Protein AF-0000000080791669 (afdb_homodimer)

Secondary structure (DSSP, 8-state):
------------------TT--EEEGGGS-HHHHHHHHHHHHHTPPTT-EEEEEESS--HHHHHHHHHHSTTTEEEEEEE--SS-EEEEEEE---/------------------TT--EEEGGGS-HHHHHHHHHHHHHTPPTT-EEEEEESS--HHHHHHHHHHSTTTEEEEEEE--SS-EEEEEEE---

Nearest PDB structures (foldseek):
  2lxr-assembly1_A  TM=7.450E-01  e=7.727E-03  Helicobacter pylori 26695
  1jdq-assembly1_A  TM=5.519E-01  e=4.810E-02  Thermotoga maritima
  3evz-assembly1_A  TM=5.706E-01  e=6.246E-02  Pyrococcus furiosus
  4isc-assembly1_A  TM=6.053E-01  e=5.754E-01  Pseudomonas syringae pv. tomato str. DC3000
  3dul-assembly1_A  TM=5.707E-01  e=2.945E+00  Bacillus cereus ATCC 10987

Structure (mmCIF, N/CA/C/O backbone):
data_AF-0000000080791669-model_v1
#
loop_
_entity.id
_entity.type
_entity.pdbx_description
1 polymer 'Hemerythrin HHE cation binding region'
#
loop_
_atom_site.group_PDB
_atom_site.id
_atom_site.type_symbol
_atom_site.label_atom_id
_atom_site.label_alt_id
_atom_site.label_comp_id
_atom_site.label_asym_id
_atom_site.label_entity_id
_atom_site.label_seq_id
_atom_site.pdbx_PDB_ins_code
_atom_site.Cartn_x
_atom_site.Cartn_y
_atom_site.Cartn_z
_atom_site.occupancy
_atom_site.B_iso_or_equiv
_atom_site.auth_seq_id
_atom_site.auth_comp_id
_atom_site.auth_asym_id
_atom_site.auth_atom_id
_atom_site.pdbx_PDB_model_num
ATOM 1 N N . MET A 1 1 ? 7.875 -45.156 -47.844 1 35.34 1 MET A N 1
ATOM 2 C CA . MET A 1 1 ? 8.672 -44.562 -46.781 1 35.34 1 MET A CA 1
ATOM 3 C C . MET A 1 1 ? 7.945 -43.406 -46.156 1 35.34 1 MET A C 1
ATOM 5 O O . MET A 1 1 ? 7.527 -42.469 -46.844 1 35.34 1 MET A O 1
ATOM 9 N N . THR A 1 2 ? 7.293 -43.625 -44.906 1 36 2 THR A N 1
ATOM 10 C CA . THR A 1 2 ? 6.344 -43 -44 1 36 2 THR A CA 1
ATOM 11 C C . THR A 1 2 ? 6.898 -41.688 -43.469 1 36 2 THR A C 1
ATOM 13 O O . THR A 1 2 ? 7.918 -41.688 -42.75 1 36 2 THR A O 1
ATOM 16 N N . ASP A 1 3 ? 6.945 -40.594 -44.281 1 36.06 3 ASP A N 1
ATOM 17 C CA . ASP A 1 3 ? 7.375 -39.25 -43.969 1 36.06 3 ASP A CA 1
ATOM 18 C C . ASP A 1 3 ? 6.676 -38.719 -42.719 1 36.06 3 ASP A C 1
ATOM 20 O O . ASP A 1 3 ? 5.477 -38.438 -42.75 1 36.06 3 ASP A O 1
ATOM 24 N N . LEU A 1 4 ? 6.797 -39.469 -41.594 1 40.66 4 LEU A N 1
ATOM 25 C CA . LEU A 1 4 ? 6.234 -39.062 -40.312 1 40.66 4 LEU A CA 1
ATOM 26 C C . LEU A 1 4 ? 6.762 -37.688 -39.875 1 40.66 4 LEU A C 1
ATOM 28 O O . LEU A 1 4 ? 7.969 -37.531 -39.719 1 40.66 4 LEU A O 1
ATOM 32 N N . PRO A 1 5 ? 6.27 -36.625 -40.594 1 42.75 5 PRO A N 1
ATOM 33 C CA . PRO A 1 5 ? 6.816 -35.344 -40.188 1 42.75 5 PRO A CA 1
ATOM 34 C C . PRO A 1 5 ? 6.742 -35.125 -38.656 1 42.75 5 PRO A C 1
ATOM 36 O O . PRO A 1 5 ? 5.691 -35.344 -38.062 1 42.75 5 PRO A O 1
ATOM 39 N N . ILE A 1 6 ? 7.719 -35.562 -37.844 1 40.53 6 ILE A N 1
ATOM 40 C CA . ILE A 1 6 ? 7.934 -35.531 -36.406 1 40.53 6 ILE A CA 1
ATOM 41 C C . ILE A 1 6 ? 7.719 -34.094 -35.875 1 40.53 6 ILE A C 1
ATOM 43 O O . ILE A 1 6 ? 7.359 -33.906 -34.719 1 40.53 6 ILE A O 1
ATOM 47 N N . THR A 1 7 ? 8.305 -33 -36.438 1 38.06 7 THR A N 1
ATOM 48 C CA . THR A 1 7 ? 8.945 -32.125 -35.438 1 38.06 7 THR A CA 1
ATOM 49 C C . THR A 1 7 ? 7.902 -31.438 -34.594 1 38.06 7 THR A C 1
ATOM 51 O O . THR A 1 7 ? 7 -30.781 -35.094 1 38.06 7 THR A O 1
ATOM 54 N N . GLN A 1 8 ? 7.695 -31.797 -33.25 1 36.09 8 GLN A N 1
ATOM 55 C CA . GLN A 1 8 ? 6.938 -31.469 -32.062 1 36.09 8 GLN A CA 1
ATOM 56 C C . GLN A 1 8 ? 7.137 -30.016 -31.656 1 36.09 8 GLN A C 1
ATOM 58 O O . GLN A 1 8 ? 6.594 -29.562 -30.641 1 36.09 8 GLN A O 1
ATOM 63 N N . THR A 1 9 ? 8.156 -29.281 -32.125 1 38.22 9 THR A N 1
ATOM 64 C CA . THR A 1 9 ? 8.68 -28.281 -31.188 1 38.22 9 THR A CA 1
ATO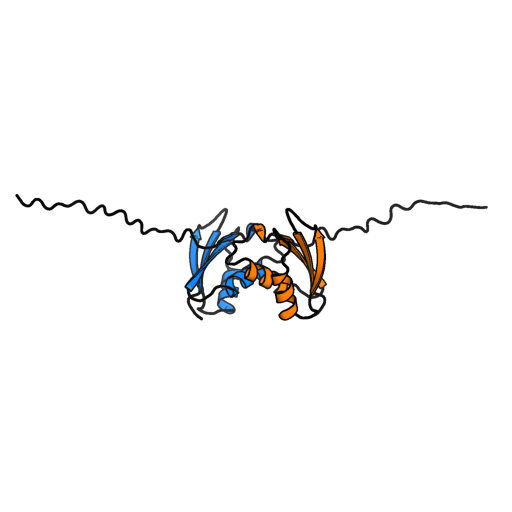M 65 C C . THR A 1 9 ? 7.645 -27.188 -30.922 1 38.22 9 THR A C 1
ATOM 67 O O . THR A 1 9 ? 7.496 -26.266 -31.719 1 38.22 9 THR A O 1
ATOM 70 N N . HIS A 1 10 ? 6.383 -27.297 -31.031 1 39.59 10 HIS A N 1
ATOM 71 C CA . HIS A 1 10 ? 5.609 -26.078 -30.828 1 39.59 10 HIS A CA 1
ATOM 72 C C . HIS A 1 10 ? 5.938 -25.422 -29.5 1 39.59 10 HIS A C 1
ATOM 74 O O . HIS A 1 10 ? 5.914 -26.094 -28.453 1 39.59 10 HIS A O 1
ATOM 80 N N . HIS A 1 11 ? 6.805 -24.312 -29.438 1 38.53 11 HIS A N 1
ATOM 81 C CA . HIS A 1 11 ? 7.168 -23.344 -28.406 1 38.53 11 HIS A CA 1
ATOM 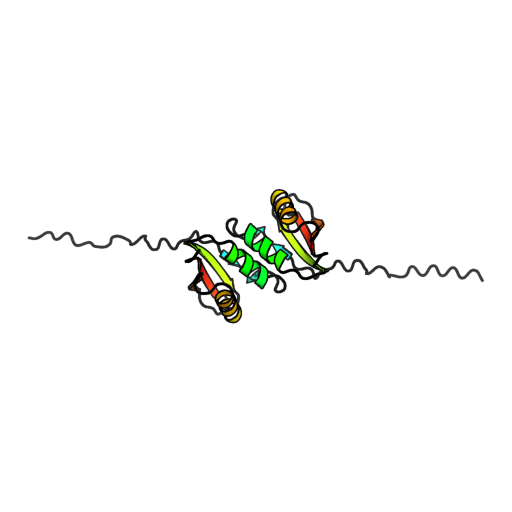82 C C . HIS A 1 11 ? 5.977 -23.031 -27.516 1 38.53 11 HIS A C 1
ATOM 84 O O . HIS A 1 11 ? 4.938 -22.562 -27.984 1 38.53 11 HIS A O 1
ATOM 90 N N . CYS A 1 12 ? 5.699 -23.812 -26.469 1 42.25 12 CYS A N 1
ATOM 91 C CA . CYS A 1 12 ? 4.848 -23.453 -25.344 1 42.25 12 CYS A CA 1
ATOM 92 C C . CYS A 1 12 ? 5.043 -21.984 -24.969 1 42.25 12 CYS A C 1
ATOM 94 O O . CYS A 1 12 ? 6.125 -21.594 -24.531 1 42.25 12 CYS A O 1
ATOM 96 N N . THR A 1 13 ? 4.801 -21.078 -25.891 1 39.47 13 THR A N 1
ATOM 97 C CA . THR A 1 13 ? 4.742 -19.672 -25.5 1 39.47 13 THR A CA 1
ATOM 98 C C . THR A 1 13 ? 3.982 -19.5 -24.188 1 39.47 13 THR A C 1
ATOM 100 O O . THR A 1 13 ? 3.613 -18.391 -23.812 1 39.47 13 THR A O 1
ATOM 103 N N . CYS A 1 14 ? 3.369 -20.656 -23.719 1 43.22 14 CYS A N 1
ATOM 104 C CA . CYS A 1 14 ? 2.406 -20.359 -22.672 1 43.22 14 CYS A CA 1
ATOM 105 C C . CYS A 1 14 ? 3.084 -19.688 -21.484 1 43.22 14 CYS A C 1
ATOM 107 O O . CYS A 1 14 ? 2.484 -19.547 -20.422 1 43.22 14 CYS A O 1
ATOM 109 N N . ALA A 1 15 ? 4.332 -20.062 -21.375 1 41.59 15 ALA A N 1
ATOM 110 C CA . ALA A 1 15 ? 4.66 -19.469 -20.078 1 41.59 15 ALA A CA 1
ATOM 111 C C . ALA A 1 15 ? 4.195 -18.016 -20.016 1 41.59 15 ALA A C 1
ATOM 113 O O . ALA A 1 15 ? 4.906 -17.109 -20.469 1 41.59 15 ALA A O 1
ATOM 114 N N . GLU A 1 16 ? 3.271 -17.609 -20.812 1 39.91 16 GLU A N 1
ATOM 115 C CA . GLU A 1 16 ? 2.898 -16.219 -20.562 1 39.91 16 GLU A CA 1
ATOM 116 C C . GLU A 1 16 ? 3.031 -15.867 -19.078 1 39.91 16 GLU A C 1
ATOM 118 O O . GLU A 1 16 ? 2.223 -16.297 -18.266 1 39.91 16 GLU A O 1
ATOM 123 N N . GLY A 1 17 ? 4.051 -16.25 -18.469 1 40.22 17 GLY A N 1
ATOM 124 C CA . GLY A 1 17 ? 4.277 -15.617 -17.172 1 40.22 17 GLY A CA 1
ATOM 125 C C . GLY A 1 17 ? 3.506 -14.328 -17 1 40.22 17 GLY A C 1
ATOM 126 O O . GLY A 1 17 ? 3.543 -13.445 -17.859 1 40.22 17 GLY A O 1
ATOM 127 N N . ASP A 1 18 ? 2.27 -14.453 -16.547 1 49.47 18 ASP A N 1
ATOM 128 C CA . ASP A 1 18 ? 1.354 -13.352 -16.266 1 49.47 18 ASP A CA 1
ATOM 129 C C . ASP A 1 18 ? 2.117 -12.086 -15.891 1 49.47 18 ASP A C 1
ATOM 131 O O . ASP A 1 18 ? 2.582 -11.945 -14.758 1 49.47 18 ASP A O 1
ATOM 135 N N . THR A 1 19 ? 3.088 -11.625 -16.688 1 59.56 19 THR A N 1
ATOM 136 C CA . THR A 1 19 ? 3.854 -10.383 -16.703 1 59.56 19 THR A CA 1
ATOM 137 C C . THR A 1 19 ? 2.988 -9.211 -16.25 1 59.56 19 THR A C 1
ATOM 139 O O . THR A 1 19 ? 3.502 -8.219 -15.719 1 59.56 19 THR A O 1
ATOM 142 N N . ASN A 1 20 ? 1.711 -9.469 -16.094 1 83.62 20 ASN A N 1
ATOM 143 C CA . ASN A 1 20 ? 0.852 -8.305 -15.906 1 83.62 20 ASN A CA 1
ATOM 144 C C . ASN A 1 20 ? 0.308 -8.234 -14.484 1 83.62 20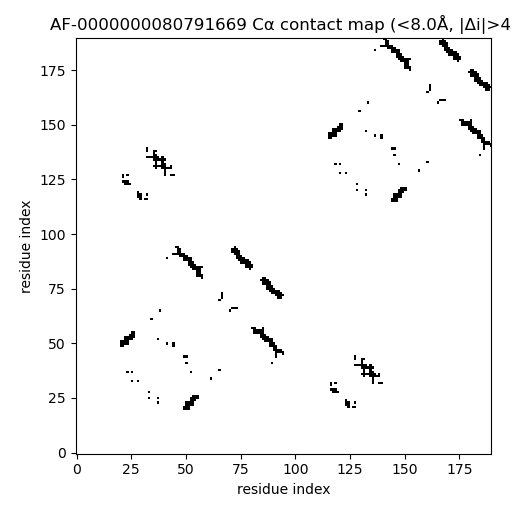 ASN A C 1
ATOM 146 O O . ASN A 1 20 ? -0.547 -7.395 -14.18 1 83.62 20 ASN A O 1
ATOM 150 N N . THR A 1 21 ? 0.971 -9.102 -13.609 1 96.62 21 THR A N 1
ATOM 151 C CA . THR A 1 21 ? 0.447 -9.078 -12.25 1 96.62 21 THR A CA 1
ATOM 152 C C . THR A 1 21 ? 1.067 -7.938 -11.445 1 96.62 21 THR A C 1
ATOM 154 O O . THR A 1 21 ? 2.293 -7.836 -11.352 1 96.62 21 THR A O 1
ATOM 157 N N . PRO A 1 22 ? 0.26 -7.141 -10.898 1 98.31 22 PRO A N 1
ATOM 158 C CA . PRO A 1 22 ? 0.835 -6.023 -10.148 1 98.31 22 PRO A CA 1
ATOM 159 C C . PRO A 1 22 ? 1.684 -6.488 -8.961 1 98.31 22 PRO A C 1
ATOM 161 O O . PRO A 1 22 ? 1.335 -7.461 -8.297 1 98.31 22 PRO A O 1
ATOM 164 N N . GLU A 1 23 ? 2.775 -5.746 -8.766 1 98.5 23 GLU A N 1
ATOM 165 C CA . GLU A 1 23 ? 3.68 -6.051 -7.664 1 98.5 23 GLU A CA 1
ATOM 166 C C . GLU A 1 23 ? 3.682 -4.93 -6.629 1 98.5 23 GLU A C 1
ATOM 168 O O . GLU A 1 23 ? 3.873 -3.762 -6.969 1 98.5 23 GLU A O 1
ATOM 173 N N . LEU A 1 24 ? 3.406 -5.289 -5.387 1 98.81 24 LEU A N 1
ATOM 174 C CA . LEU A 1 24 ? 3.596 -4.363 -4.273 1 98.81 24 LEU A CA 1
ATOM 175 C C . LEU A 1 24 ? 4.941 -4.602 -3.596 1 98.81 24 LEU A C 1
ATOM 177 O O . LEU A 1 24 ? 5.141 -5.625 -2.939 1 98.81 24 LEU A O 1
ATOM 181 N N . ASP A 1 25 ? 5.863 -3.688 -3.799 1 98.62 25 ASP A N 1
ATOM 182 C CA . ASP A 1 25 ? 7.156 -3.793 -3.131 1 98.62 25 ASP A CA 1
ATOM 183 C C . ASP A 1 25 ? 7.082 -3.252 -1.704 1 98.62 25 ASP A C 1
ATOM 185 O O . ASP A 1 25 ? 7.262 -2.055 -1.479 1 98.62 25 ASP A O 1
ATOM 189 N N . ALA A 1 26 ? 6.922 -4.203 -0.757 1 98.44 26 ALA A N 1
ATOM 190 C CA . ALA A 1 26 ? 6.734 -3.818 0.639 1 98.44 26 ALA A CA 1
ATOM 191 C C . ALA A 1 26 ? 8.031 -3.277 1.239 1 98.44 26 ALA A C 1
ATOM 193 O O . ALA A 1 26 ? 8.008 -2.607 2.275 1 98.44 26 ALA A O 1
ATOM 194 N N . ARG A 1 27 ? 9.141 -3.545 0.59 1 97.94 27 ARG A N 1
ATOM 195 C CA . ARG A 1 27 ? 10.43 -3.086 1.1 1 97.94 27 ARG A CA 1
ATOM 196 C C . ARG A 1 27 ? 10.523 -1.563 1.074 1 97.94 27 ARG A C 1
ATOM 198 O O . ARG A 1 27 ? 11.25 -0.966 1.865 1 97.94 27 ARG A O 1
ATOM 205 N N . ALA A 1 28 ? 9.734 -0.969 0.194 1 97.81 28 ALA A N 1
ATOM 206 C CA . ALA A 1 28 ? 9.773 0.479 0.008 1 97.81 28 ALA A CA 1
ATOM 207 C C . ALA A 1 28 ? 8.773 1.179 0.917 1 97.81 28 ALA A C 1
ATOM 209 O O . ALA A 1 28 ? 8.719 2.41 0.96 1 97.81 28 ALA A O 1
ATOM 210 N N . ILE A 1 29 ? 7.961 0.407 1.657 1 98.44 29 ILE A N 1
ATOM 211 C CA . ILE A 1 29 ? 6.922 0.961 2.52 1 98.44 29 ILE A CA 1
ATOM 212 C C . ILE A 1 29 ? 7.418 0.995 3.965 1 98.44 29 ILE A C 1
ATOM 214 O O . ILE A 1 29 ? 7.91 -0.01 4.484 1 98.44 29 ILE A O 1
ATOM 218 N N . PRO A 1 30 ? 7.297 2.18 4.586 1 98.31 30 PRO A N 1
ATOM 219 C CA . PRO A 1 30 ? 7.723 2.258 5.984 1 98.31 30 PRO A CA 1
ATOM 220 C C . PRO A 1 30 ? 7.035 1.217 6.871 1 98.31 30 PRO A C 1
ATOM 222 O O . PRO A 1 30 ? 5.848 0.941 6.695 1 98.31 30 PRO A O 1
ATOM 225 N N . HIS A 1 31 ? 7.789 0.743 7.828 1 97.38 31 HIS A N 1
ATOM 226 C CA . HIS A 1 31 ? 7.371 -0.338 8.711 1 97.38 31 HIS A CA 1
ATOM 227 C C . HIS A 1 31 ? 6.023 -0.029 9.359 1 97.38 31 HIS A C 1
ATOM 229 O O . HIS A 1 31 ? 5.148 -0.894 9.422 1 97.38 31 HIS A O 1
ATOM 235 N N . ALA A 1 32 ? 5.762 1.226 9.758 1 97.44 32 ALA A N 1
ATOM 236 C CA . ALA A 1 32 ? 4.605 1.611 10.562 1 97.44 32 ALA A CA 1
ATOM 237 C C . ALA A 1 32 ? 3.309 1.442 9.773 1 97.44 32 ALA A C 1
ATOM 239 O O . ALA A 1 32 ? 2.238 1.262 10.359 1 97.44 32 ALA A O 1
ATOM 240 N N . ILE A 1 33 ? 3.395 1.481 8.43 1 98.38 33 ILE A N 1
ATOM 241 C CA . ILE A 1 33 ? 2.166 1.457 7.641 1 98.38 33 ILE A CA 1
ATOM 242 C C . ILE A 1 33 ? 2.191 0.269 6.68 1 98.38 33 ILE A C 1
ATOM 244 O O . ILE A 1 33 ? 1.224 0.028 5.957 1 98.38 33 ILE A O 1
ATOM 248 N N . ARG A 1 34 ? 3.232 -0.533 6.734 1 98.56 34 ARG A N 1
ATOM 249 C CA . ARG A 1 34 ? 3.486 -1.582 5.754 1 98.56 34 ARG A CA 1
ATOM 250 C C . ARG A 1 34 ? 2.418 -2.67 5.824 1 98.56 34 ARG A C 1
ATOM 252 O O . ARG A 1 34 ? 1.833 -3.041 4.805 1 98.56 34 ARG A O 1
ATOM 259 N N . HIS A 1 35 ? 2.178 -3.145 7.027 1 98 35 HIS A N 1
ATOM 260 C CA . HIS A 1 35 ? 1.213 -4.227 7.188 1 98 35 HIS A CA 1
ATOM 261 C C . HIS A 1 35 ? -0.176 -3.799 6.727 1 98 35 HIS A C 1
ATOM 263 O O . HIS A 1 35 ? -0.818 -4.504 5.941 1 98 35 HIS A O 1
ATOM 269 N N . ALA A 1 36 ? -0.597 -2.65 7.102 1 98.38 36 ALA A N 1
ATOM 270 C CA . ALA A 1 36 ? -1.928 -2.15 6.766 1 98.38 36 ALA A CA 1
ATOM 271 C C . ALA A 1 36 ? -2.061 -1.906 5.266 1 98.38 36 ALA A C 1
ATOM 273 O O . ALA A 1 36 ? -3.104 -2.188 4.676 1 98.38 36 ALA A O 1
ATOM 274 N N . ALA A 1 37 ? -0.982 -1.398 4.652 1 98.81 37 ALA A N 1
ATOM 275 C CA . ALA A 1 37 ? -0.993 -1.177 3.207 1 98.81 37 ALA A CA 1
ATOM 276 C C . ALA A 1 37 ? -1.142 -2.494 2.451 1 98.81 37 ALA A C 1
ATOM 278 O O . ALA A 1 37 ? -1.915 -2.582 1.495 1 98.81 37 ALA A O 1
ATOM 279 N N . ILE A 1 38 ? -0.446 -3.52 2.941 1 98.88 38 ILE A N 1
ATOM 280 C CA . ILE A 1 38 ? -0.498 -4.828 2.299 1 98.88 38 ILE A CA 1
ATOM 281 C C . ILE A 1 38 ? -1.904 -5.41 2.428 1 98.88 38 ILE A C 1
ATOM 283 O O . ILE A 1 38 ? -2.475 -5.895 1.446 1 98.88 38 ILE A O 1
ATOM 287 N N . LEU A 1 39 ? -2.473 -5.336 3.619 1 98.56 39 LEU A N 1
ATOM 288 C CA . LEU A 1 39 ? -3.807 -5.879 3.848 1 98.56 39 LEU A CA 1
ATOM 289 C C . LEU A 1 39 ? -4.844 -5.152 2.992 1 98.56 39 LEU A C 1
ATOM 291 O O . LEU A 1 39 ? -5.75 -5.781 2.443 1 98.56 39 LEU A O 1
ATOM 295 N N . GLY A 1 40 ? -4.68 -3.848 2.84 1 98.5 40 GLY A N 1
ATOM 296 C CA . GLY A 1 40 ? -5.574 -3.09 1.983 1 98.5 40 GLY A CA 1
ATOM 297 C C . GLY A 1 40 ? -5.496 -3.5 0.525 1 98.5 40 GLY A C 1
ATOM 298 O O . GLY A 1 40 ? -6.523 -3.648 -0.14 1 98.5 40 GLY A O 1
ATOM 299 N N . ALA A 1 41 ? -4.273 -3.658 0.076 1 98.81 41 ALA A N 1
ATOM 300 C CA . ALA A 1 41 ? -4.082 -4.082 -1.309 1 98.81 41 ALA A CA 1
ATOM 301 C C . ALA A 1 41 ? -4.75 -5.434 -1.566 1 98.81 41 ALA A C 1
ATOM 303 O O . ALA A 1 41 ? -5.418 -5.617 -2.584 1 98.81 41 ALA A O 1
ATOM 304 N N . LEU A 1 42 ? -4.605 -6.344 -0.654 1 98.75 42 LEU A N 1
ATOM 305 C CA . LEU A 1 42 ? -5.203 -7.668 -0.787 1 98.75 42 LEU A CA 1
ATOM 306 C C . LEU A 1 42 ? -6.723 -7.582 -0.745 1 98.75 42 LEU A C 1
ATOM 308 O O . LEU A 1 42 ? -7.406 -8.234 -1.537 1 98.75 42 LEU A O 1
ATOM 312 N N . GLN A 1 43 ? -7.211 -6.781 0.156 1 97.75 43 GLN A N 1
ATOM 313 C CA . GLN A 1 43 ? -8.656 -6.629 0.297 1 97.75 43 GLN A CA 1
ATOM 314 C C . GLN A 1 43 ? -9.273 -6.066 -0.979 1 97.75 43 GLN A C 1
ATOM 316 O O . GLN A 1 43 ? -10.422 -6.371 -1.304 1 97.75 43 GLN A O 1
ATOM 321 N N . GLY A 1 44 ? -8.477 -5.332 -1.674 1 97.69 44 GLY A N 1
ATOM 322 C CA . GLY A 1 44 ? -8.961 -4.676 -2.877 1 97.69 44 GLY A CA 1
ATOM 323 C C . GLY A 1 44 ? -9.016 -5.598 -4.082 1 97.69 44 GLY A C 1
ATOM 324 O O . GLY A 1 44 ? -9.609 -5.254 -5.105 1 97.69 44 GLY A O 1
ATOM 325 N N . LEU A 1 45 ? -8.492 -6.758 -3.994 1 98.25 45 LEU A N 1
ATOM 326 C CA . LEU A 1 45 ? -8.484 -7.688 -5.117 1 98.25 45 LEU A CA 1
ATOM 327 C C . LEU A 1 45 ? -9.875 -8.273 -5.352 1 98.25 45 LEU A C 1
ATOM 329 O O . LEU A 1 45 ? -10.523 -8.727 -4.406 1 98.25 45 LEU A O 1
ATOM 333 N N . GLY A 1 46 ? -10.258 -8.211 -6.586 1 97.44 46 GLY A N 1
ATOM 334 C CA . GLY A 1 46 ? -11.484 -8.898 -6.965 1 97.44 46 GLY A CA 1
ATOM 335 C C . GLY A 1 46 ? -11.297 -10.391 -7.152 1 97.44 46 GLY A C 1
ATOM 336 O O . GLY A 1 46 ? -10.172 -10.898 -7.086 1 97.44 46 GLY A O 1
ATOM 337 N N . HIS A 1 47 ? -12.445 -11.062 -7.312 1 97.31 47 HIS A N 1
ATOM 338 C CA . HIS A 1 47 ? -12.398 -12.492 -7.559 1 97.31 47 HIS A CA 1
ATOM 339 C C . HIS A 1 47 ? -11.508 -12.82 -8.75 1 97.31 47 HIS A C 1
ATOM 341 O O . HIS A 1 47 ? -11.586 -12.156 -9.789 1 97.31 47 HIS A O 1
ATOM 347 N N . ASN A 1 48 ? -10.523 -13.664 -8.625 1 97.38 48 ASN A N 1
ATOM 348 C CA . ASN A 1 48 ? -9.594 -14.18 -9.625 1 97.38 48 ASN A CA 1
ATOM 349 C C . ASN A 1 48 ? -8.484 -13.18 -9.93 1 97.38 48 ASN A C 1
ATOM 351 O O . ASN A 1 48 ? -7.668 -13.406 -10.828 1 97.38 48 ASN A O 1
ATOM 355 N N . GLU A 1 49 ? -8.477 -12.109 -9.25 1 97.75 49 GLU A N 1
ATOM 356 C CA . GLU A 1 49 ? -7.379 -11.164 -9.414 1 97.75 49 GLU A CA 1
ATOM 357 C C . GLU A 1 49 ? -6.199 -11.531 -8.516 1 97.75 49 GLU A C 1
ATOM 359 O O . GLU A 1 49 ? -6.371 -12.227 -7.508 1 97.75 49 GLU A O 1
ATOM 364 N N . SER A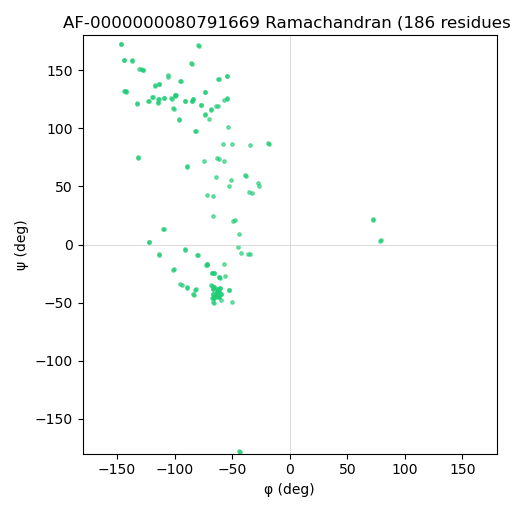 1 50 ? -5.008 -11.062 -8.953 1 98.62 50 SER A N 1
ATOM 365 C CA . SER A 1 50 ? -3.797 -11.445 -8.234 1 98.62 50 SER A CA 1
ATOM 366 C C . SER A 1 50 ? -2.869 -10.25 -8.047 1 98.62 50 SER A C 1
ATOM 368 O O . SER A 1 50 ? -2.979 -9.25 -8.766 1 98.62 50 SER A O 1
ATOM 370 N N . MET A 1 51 ? -2.033 -10.359 -7.094 1 98.75 51 MET A N 1
ATOM 371 C CA . MET A 1 51 ? -0.895 -9.469 -6.91 1 98.75 51 MET A CA 1
ATOM 372 C C . MET A 1 51 ? 0.315 -10.227 -6.379 1 98.75 51 MET A C 1
ATOM 374 O O . MET A 1 51 ? 0.176 -11.336 -5.852 1 98.75 51 MET A O 1
ATOM 378 N N . ILE A 1 52 ? 1.455 -9.633 -6.59 1 98.81 52 ILE A N 1
ATOM 379 C CA . ILE A 1 52 ? 2.684 -10.172 -6.016 1 98.81 52 ILE A CA 1
ATOM 380 C C . ILE A 1 52 ? 3.18 -9.25 -4.898 1 98.81 52 ILE A C 1
ATOM 382 O O . ILE A 1 52 ? 3.256 -8.031 -5.078 1 98.81 52 ILE A O 1
ATOM 386 N N . LEU A 1 53 ? 3.385 -9.852 -3.754 1 98.88 53 LEU A N 1
ATOM 387 C CA . LEU A 1 53 ? 4.039 -9.164 -2.645 1 98.88 53 LEU A CA 1
ATOM 388 C C . LEU A 1 53 ? 5.551 -9.391 -2.682 1 98.88 53 LEU A C 1
ATOM 390 O O . LEU A 1 53 ? 6.008 -10.531 -2.771 1 98.88 53 LEU A O 1
ATOM 394 N N . VAL A 1 54 ? 6.312 -8.344 -2.717 1 98.69 54 VAL A N 1
ATOM 395 C CA . VAL A 1 54 ? 7.766 -8.406 -2.57 1 98.69 54 VAL A CA 1
ATOM 396 C C . VAL A 1 54 ? 8.156 -8.008 -1.148 1 98.69 54 VAL A C 1
ATOM 398 O O . VAL A 1 54 ? 7.875 -6.895 -0.707 1 98.69 54 VAL A O 1
ATOM 401 N N . ALA A 1 55 ? 8.773 -8.945 -0.386 1 98.31 55 ALA A N 1
ATOM 402 C CA . ALA A 1 55 ? 9.148 -8.727 1.009 1 98.31 55 ALA A CA 1
ATOM 403 C C . ALA A 1 55 ? 10.625 -9.055 1.241 1 98.31 55 ALA A C 1
ATOM 405 O O . ALA A 1 55 ? 11.211 -9.859 0.516 1 98.31 55 ALA A O 1
ATOM 406 N N . PRO A 1 56 ? 11.203 -8.391 2.166 1 96.88 56 PRO A N 1
ATOM 407 C CA . PRO A 1 56 ? 12.625 -8.625 2.414 1 96.88 56 PRO A CA 1
ATOM 408 C C . PRO A 1 56 ? 12.898 -9.969 3.082 1 96.88 56 PRO A C 1
ATOM 410 O O . PRO A 1 56 ? 14.047 -10.43 3.117 1 96.88 56 PRO A O 1
ATOM 413 N N . HIS A 1 57 ? 11.992 -10.625 3.672 1 97.56 57 HIS A N 1
ATOM 414 C CA . HIS A 1 57 ? 12.055 -11.953 4.273 1 97.56 57 HIS A CA 1
ATOM 415 C C . HIS A 1 57 ? 10.727 -12.688 4.125 1 97.56 57 HIS A C 1
ATOM 417 O O . HIS A 1 57 ? 9.75 -12.117 3.641 1 97.56 57 HIS A O 1
ATOM 423 N N . ASN A 1 58 ? 10.797 -13.969 4.527 1 97.69 58 ASN A N 1
ATOM 424 C CA . ASN A 1 58 ? 9.562 -14.742 4.477 1 97.69 58 ASN A CA 1
ATOM 425 C C . ASN A 1 58 ? 8.547 -14.25 5.512 1 97.69 58 ASN A C 1
ATOM 427 O O . ASN A 1 58 ? 8.789 -14.367 6.715 1 97.69 58 ASN A O 1
ATOM 431 N N . PRO A 1 59 ? 7.379 -13.719 5.074 1 97.19 59 PRO A N 1
ATOM 432 C CA . PRO A 1 59 ? 6.445 -13.07 5.996 1 97.19 59 PRO A CA 1
ATOM 433 C C . PRO A 1 59 ? 5.434 -14.039 6.598 1 97.19 59 PRO A C 1
ATOM 435 O O . PRO A 1 59 ? 4.223 -13.844 6.461 1 97.19 59 PRO A O 1
ATOM 438 N N . LEU A 1 60 ? 5.863 -14.914 7.387 1 97.62 60 LEU A N 1
ATOM 439 C CA . LEU A 1 60 ? 5.031 -16 7.883 1 97.62 60 LEU A CA 1
ATOM 440 C C . LEU A 1 60 ? 3.932 -15.477 8.797 1 97.62 60 LEU A C 1
ATOM 442 O O . LEU A 1 60 ? 2.768 -15.867 8.664 1 97.62 60 LEU A O 1
ATOM 446 N N . PRO A 1 61 ? 4.254 -14.602 9.711 1 97.25 61 PRO A N 1
ATOM 447 C CA . PRO A 1 61 ? 3.18 -14.078 10.555 1 97.25 61 PRO A CA 1
ATOM 448 C C . PRO A 1 61 ? 2.096 -13.359 9.758 1 97.25 61 PRO A C 1
ATOM 450 O O . PRO A 1 61 ? 0.911 -13.461 10.086 1 97.25 61 PRO A O 1
ATOM 453 N N . LEU A 1 62 ? 2.504 -12.648 8.734 1 97.62 62 LEU A N 1
ATOM 454 C CA . LEU A 1 62 ? 1.543 -11.969 7.867 1 97.62 62 LEU A CA 1
ATOM 455 C C . LEU A 1 62 ? 0.647 -12.977 7.152 1 97.62 62 LEU A C 1
ATOM 457 O O . LEU A 1 62 ? -0.566 -12.781 7.062 1 97.62 62 LEU A O 1
ATOM 461 N N . LEU A 1 63 ? 1.267 -14.023 6.695 1 97.94 63 LEU A N 1
ATOM 462 C CA . LEU A 1 63 ? 0.492 -15.055 6.012 1 97.94 63 LEU A CA 1
ATOM 463 C C . LEU A 1 63 ? -0.527 -15.68 6.953 1 97.94 63 LEU A C 1
ATOM 465 O O . LEU A 1 63 ? -1.67 -15.93 6.562 1 97.94 63 LEU A O 1
ATOM 469 N N . ASP A 1 64 ? -0.102 -15.906 8.18 1 97.25 64 ASP A N 1
ATOM 470 C CA . ASP A 1 64 ? -1.008 -16.453 9.188 1 97.25 64 ASP A CA 1
ATOM 471 C C . ASP A 1 64 ? -2.172 -15.5 9.453 1 97.25 64 ASP A C 1
ATOM 473 O O . ASP A 1 64 ? -3.32 -15.93 9.578 1 97.25 64 ASP A O 1
ATOM 477 N N . GLN A 1 65 ? -1.88 -14.195 9.477 1 97.31 65 GLN A N 1
ATOM 478 C CA . GLN A 1 65 ? -2.896 -13.172 9.711 1 97.31 65 GLN A CA 1
ATOM 479 C C . GLN A 1 65 ? -3.912 -13.133 8.578 1 97.31 65 GLN A C 1
ATOM 481 O O . GLN A 1 65 ? -5.121 -13.094 8.812 1 97.31 65 GLN A O 1
ATOM 486 N N . ILE A 1 66 ? -3.445 -13.18 7.445 1 97.75 66 ILE A N 1
ATOM 487 C CA . ILE A 1 66 ? -4.293 -13.141 6.262 1 97.75 66 ILE A CA 1
ATOM 488 C C . ILE A 1 66 ? -5.227 -14.352 6.254 1 97.75 66 ILE A C 1
ATOM 490 O O . ILE A 1 66 ? -6.43 -14.211 6.012 1 97.75 66 ILE A O 1
ATOM 494 N N . ASP A 1 67 ? -4.656 -15.484 6.57 1 96.81 67 ASP A N 1
ATOM 495 C CA . ASP A 1 67 ? -5.477 -16.688 6.602 1 96.81 67 ASP A CA 1
ATOM 496 C C . ASP A 1 67 ? -6.52 -16.625 7.715 1 96.81 67 ASP A C 1
ATOM 498 O O . ASP A 1 67 ? -7.641 -17.109 7.555 1 96.81 67 ASP A O 1
ATOM 502 N N . SER A 1 68 ? -6.152 -16.047 8.812 1 97.25 68 SER A N 1
ATOM 503 C CA . SER A 1 68 ? -7.082 -15.914 9.93 1 97.25 68 SER A CA 1
ATOM 504 C C . SER A 1 68 ? -8.211 -14.945 9.594 1 97.25 68 SER A C 1
ATOM 506 O O . SER A 1 68 ? -9.359 -15.164 9.992 1 97.25 68 SER A O 1
ATOM 508 N N . MET A 1 69 ? -7.938 -13.906 8.836 1 96.62 69 MET A N 1
ATOM 509 C CA . MET A 1 69 ? -8.914 -12.875 8.492 1 96.62 69 MET A CA 1
ATOM 510 C C . MET A 1 69 ? -9.789 -13.32 7.328 1 96.62 69 MET A C 1
ATOM 512 O O . MET A 1 69 ? -10.992 -13.047 7.309 1 96.62 69 MET A O 1
ATOM 516 N N . TRP A 1 70 ? -9.141 -13.969 6.43 1 97.06 70 TRP A N 1
ATOM 517 C CA . TRP A 1 70 ? -9.812 -14.406 5.207 1 97.06 70 TRP A CA 1
ATOM 518 C C . TRP A 1 70 ? -9.523 -15.875 4.918 1 97.06 70 TRP A C 1
ATOM 520 O O . TRP A 1 70 ? -8.805 -16.203 3.973 1 97.06 70 TRP A O 1
ATOM 530 N N . ARG A 1 71 ? -10.156 -16.703 5.688 1 96.75 71 ARG A N 1
ATOM 531 C CA . ARG A 1 71 ? -9.914 -18.141 5.578 1 96.75 71 ARG A CA 1
ATOM 532 C C . ARG A 1 71 ? -10.312 -18.672 4.203 1 96.75 71 ARG A C 1
ATOM 534 O O . ARG A 1 71 ? -11.438 -18.438 3.75 1 96.75 71 ARG A O 1
ATOM 541 N N . ASP A 1 72 ? -9.391 -19.219 3.461 1 96.06 72 ASP A N 1
ATOM 542 C CA . ASP A 1 72 ? -9.633 -19.906 2.197 1 96.06 72 ASP A CA 1
ATOM 543 C C . ASP A 1 72 ? -10 -18.922 1.092 1 96.06 72 ASP A C 1
ATOM 545 O O . ASP A 1 72 ? -10.656 -19.297 0.116 1 96.06 72 ASP A O 1
ATOM 549 N N . VAL A 1 73 ? -9.664 -17.703 1.219 1 97.94 73 VAL A N 1
ATOM 550 C CA . VAL A 1 73 ? -10.023 -16.688 0.238 1 97.94 73 VAL A CA 1
ATOM 551 C C . VAL A 1 73 ? -8.875 -16.5 -0.751 1 97.94 73 VAL A C 1
ATOM 553 O O . VAL A 1 73 ? -9.109 -16.25 -1.938 1 97.94 73 VAL A O 1
ATOM 556 N N . PHE A 1 74 ? -7.656 -16.656 -0.201 1 98.38 74 PHE A N 1
ATOM 557 C CA . PHE A 1 74 ? -6.504 -16.406 -1.064 1 98.38 74 PHE A CA 1
ATOM 558 C C . PHE A 1 74 ? -5.727 -17.703 -1.298 1 98.38 74 PHE A C 1
ATOM 560 O O . PHE A 1 74 ? -5.535 -18.484 -0.372 1 98.38 74 PHE A O 1
ATOM 567 N N . SER A 1 75 ? -5.273 -17.938 -2.539 1 98.19 75 SER A N 1
ATOM 568 C CA . SER A 1 75 ? -4.242 -18.922 -2.879 1 98.19 75 SER A CA 1
ATOM 569 C C . SER A 1 75 ? -2.863 -18.266 -2.945 1 98.19 75 SER A C 1
ATOM 571 O O . SER A 1 75 ? -2.719 -17.156 -3.467 1 98.19 75 SER A O 1
ATOM 573 N N . LEU A 1 76 ? -1.9 -19 -2.449 1 98.06 76 LEU A N 1
ATOM 574 C CA . LEU A 1 76 ? -0.544 -18.453 -2.377 1 98.06 76 LEU A CA 1
ATOM 575 C C . LEU A 1 76 ? 0.407 -19.266 -3.248 1 98.06 76 LEU A C 1
ATOM 577 O O . LEU A 1 76 ? 0.327 -20.5 -3.283 1 98.06 76 LEU A O 1
ATOM 581 N N . GLU A 1 77 ? 1.249 -18.516 -3.963 1 98 77 GLU A N 1
ATOM 582 C CA . GLU A 1 77 ? 2.348 -19.109 -4.715 1 98 77 GLU A CA 1
ATOM 583 C C . GLU A 1 77 ? 3.656 -18.359 -4.465 1 98 77 GLU A C 1
ATOM 585 O O . GLU A 1 77 ? 3.742 -17.156 -4.684 1 98 77 GLU A O 1
ATOM 590 N N . TYR A 1 78 ? 4.629 -19.094 -3.957 1 98.12 78 TYR A N 1
ATOM 591 C CA . TYR A 1 78 ? 5.969 -18.516 -3.881 1 98.12 78 TYR A CA 1
ATOM 592 C C . TYR A 1 78 ? 6.613 -18.453 -5.262 1 98.12 78 TYR A C 1
ATOM 594 O O . TYR A 1 78 ? 6.977 -19.484 -5.832 1 98.12 78 TYR A O 1
ATOM 602 N N . VAL A 1 79 ? 6.797 -17.25 -5.762 1 97.62 79 VAL A N 1
ATOM 603 C CA . VAL A 1 79 ? 7.348 -17.031 -7.094 1 97.62 79 VAL A CA 1
ATOM 604 C C . VAL A 1 79 ? 8.867 -16.953 -7.023 1 97.62 79 VAL A C 1
ATOM 606 O O . VAL A 1 79 ? 9.562 -17.375 -7.957 1 97.62 79 VAL A O 1
ATOM 609 N N . GLN A 1 80 ? 9.375 -16.344 -5.957 1 97.38 80 GLN A N 1
ATOM 610 C CA . GLN A 1 80 ? 10.797 -16.219 -5.668 1 97.38 80 GLN A CA 1
ATOM 611 C C . GLN A 1 80 ? 11.062 -16.344 -4.168 1 97.38 80 GLN A C 1
ATOM 613 O O . GLN A 1 80 ? 10.344 -15.758 -3.357 1 97.38 80 GLN A O 1
ATOM 618 N N . GLU A 1 81 ? 12.086 -17.219 -3.863 1 95.56 81 GLU A N 1
ATOM 619 C CA . GLU A 1 81 ? 12.477 -17.344 -2.461 1 95.56 81 GLU A CA 1
ATOM 620 C C . GLU A 1 81 ? 13.797 -16.641 -2.186 1 95.56 81 GLU A C 1
ATOM 622 O O . GLU A 1 81 ? 14.688 -16.625 -3.041 1 95.56 81 GLU A O 1
ATOM 627 N N . GLY A 1 82 ? 13.891 -16.094 -1.012 1 89 82 GLY A N 1
ATOM 628 C CA . GLY A 1 82 ? 15.047 -15.312 -0.595 1 89 82 GLY A CA 1
ATOM 629 C C . GLY A 1 82 ? 16.359 -15.953 -0.978 1 89 82 GLY A C 1
ATOM 630 O O . GLY A 1 82 ? 16.422 -16.781 -1.889 1 89 82 GLY A O 1
ATOM 631 N N . PRO A 1 83 ? 17.406 -15.227 -0.539 1 92.12 83 PRO A N 1
ATOM 632 C CA . PRO A 1 83 ? 17.469 -14.523 0.749 1 92.12 83 PRO A CA 1
ATOM 633 C C . PRO A 1 83 ? 17.203 -13.031 0.623 1 92.12 83 PRO A C 1
ATOM 635 O O . PRO A 1 83 ? 16.844 -12.375 1.609 1 92.12 83 PRO A O 1
ATOM 638 N N . ASP A 1 84 ? 17.344 -12.367 -0.501 1 93.25 84 ASP A N 1
ATOM 639 C CA . ASP A 1 84 ? 17.281 -10.914 -0.609 1 93.25 84 ASP A CA 1
ATOM 640 C C . ASP A 1 84 ? 15.836 -10.438 -0.734 1 93.25 84 ASP A C 1
ATOM 642 O O . ASP A 1 8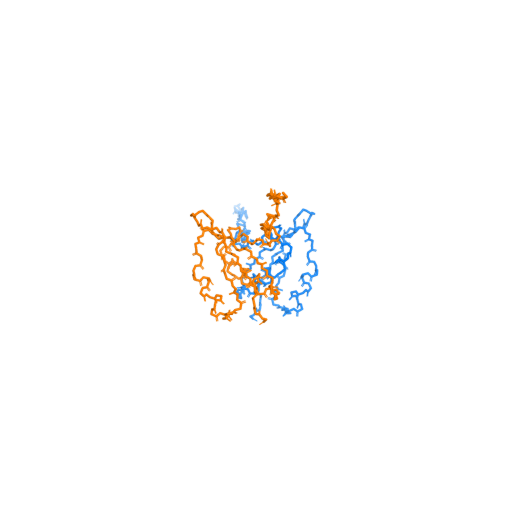4 ? 15.477 -9.398 -0.185 1 93.25 84 ASP A O 1
ATOM 646 N N . ALA A 1 85 ? 15.062 -11.156 -1.548 1 96.12 85 ALA A N 1
ATOM 647 C CA . ALA A 1 85 ? 13.656 -10.812 -1.752 1 96.12 85 ALA A CA 1
ATOM 648 C C . ALA A 1 85 ? 12.797 -12.07 -1.873 1 96.12 85 ALA A C 1
ATOM 650 O O . ALA A 1 85 ? 13.195 -13.039 -2.518 1 96.12 85 ALA A O 1
ATOM 651 N N . TRP A 1 86 ? 11.711 -12.078 -1.12 1 98.19 86 TRP A N 1
ATOM 652 C CA . TRP A 1 86 ? 10.656 -13.078 -1.293 1 98.19 86 TRP A CA 1
ATOM 653 C C . TRP A 1 86 ? 9.5 -12.516 -2.113 1 98.19 86 TRP A C 1
ATOM 655 O O . TRP A 1 86 ? 9.047 -11.391 -1.868 1 98.19 86 TRP A O 1
ATOM 665 N N . LYS A 1 87 ? 9.102 -13.188 -3.109 1 98.5 87 LYS A N 1
ATOM 666 C CA . LYS A 1 87 ? 7.93 -12.828 -3.902 1 98.5 87 LYS A CA 1
ATOM 667 C C . LYS A 1 87 ? 6.832 -13.875 -3.771 1 98.5 87 LYS A C 1
ATOM 669 O O . LYS A 1 87 ? 7.062 -15.062 -4.035 1 98.5 87 LYS A O 1
ATOM 674 N N . ILE A 1 88 ? 5.68 -13.43 -3.314 1 98.75 88 ILE A N 1
ATOM 675 C CA . ILE A 1 88 ? 4.527 -14.297 -3.117 1 98.75 88 ILE A CA 1
ATOM 676 C C . ILE A 1 88 ? 3.344 -13.789 -3.938 1 98.75 88 ILE A C 1
ATOM 678 O O . ILE A 1 88 ? 2.971 -12.617 -3.836 1 98.75 88 ILE A O 1
ATOM 682 N N . ARG A 1 89 ? 2.846 -14.641 -4.762 1 98.56 89 ARG A N 1
ATOM 683 C CA . ARG A 1 89 ? 1.623 -14.32 -5.492 1 98.56 89 ARG A CA 1
ATOM 684 C C . ARG A 1 89 ? 0.387 -14.656 -4.664 1 98.56 89 ARG A C 1
ATOM 686 O O . ARG A 1 89 ? 0.262 -15.773 -4.148 1 98.56 89 ARG A O 1
ATOM 693 N N . PHE A 1 90 ? -0.418 -13.703 -4.461 1 98.69 90 PHE A N 1
ATOM 694 C CA . PHE A 1 90 ? -1.739 -13.891 -3.875 1 98.69 90 PHE A CA 1
ATOM 695 C C . PHE A 1 90 ? -2.82 -13.836 -4.945 1 98.69 90 PHE A C 1
ATOM 697 O O . PHE A 1 90 ? -2.865 -12.898 -5.746 1 98.69 90 PHE A O 1
ATOM 704 N N . THR A 1 91 ? -3.654 -14.812 -5.043 1 98.56 91 THR A N 1
ATOM 705 C CA . THR A 1 91 ? -4.832 -14.82 -5.902 1 98.56 91 THR A CA 1
ATOM 706 C C . THR A 1 91 ? -6.105 -14.984 -5.074 1 98.56 91 THR A C 1
ATOM 708 O O . THR A 1 91 ? -6.195 -15.883 -4.238 1 98.56 91 THR A O 1
ATOM 711 N N . ARG A 1 92 ? -6.984 -14.07 -5.305 1 98.44 92 ARG A N 1
ATOM 712 C CA . ARG A 1 92 ? -8.266 -14.25 -4.629 1 98.44 92 ARG A CA 1
ATOM 713 C C . ARG A 1 92 ? -9.109 -15.312 -5.32 1 98.44 92 ARG A C 1
ATOM 715 O O . ARG A 1 92 ? -9.523 -15.141 -6.469 1 98.44 92 ARG A O 1
ATOM 722 N N . VAL A 1 93 ? -9.453 -16.359 -4.613 1 97.88 93 VAL A N 1
ATOM 723 C CA . VAL A 1 93 ? -10.102 -17.484 -5.258 1 97.88 93 VAL A CA 1
ATOM 724 C C . VAL A 1 93 ? -11.539 -17.625 -4.746 1 97.88 93 VAL A C 1
ATOM 726 O O . VAL A 1 93 ? -12.297 -18.469 -5.23 1 97.88 93 VAL A O 1
ATOM 729 N N . ALA A 1 94 ? -11.852 -16.828 -3.729 1 93.88 94 ALA A N 1
ATOM 730 C CA . ALA A 1 94 ? -13.219 -16.828 -3.217 1 93.88 94 ALA A CA 1
ATOM 731 C C . ALA A 1 94 ? -13.758 -15.406 -3.084 1 93.88 94 ALA A C 1
ATOM 733 O O . ALA A 1 94 ? -12.984 -14.453 -2.932 1 93.88 94 ALA A O 1
ATOM 734 N N . ALA A 1 95 ? -15.109 -15.352 -3.227 1 81.12 95 ALA A N 1
ATOM 735 C CA . ALA A 1 95 ? -15.742 -14.031 -3.139 1 81.12 95 ALA A CA 1
ATOM 736 C C . ALA A 1 95 ? -15.852 -13.578 -1.687 1 81.12 95 ALA A C 1
ATOM 738 O O . ALA A 1 95 ? -15.938 -14.406 -0.774 1 81.12 95 ALA A O 1
ATOM 739 N N . MET B 1 1 ? 20.672 50.688 35.844 1 31.3 1 MET B N 1
ATOM 740 C CA . MET B 1 1 ? 20.219 49.344 36.188 1 31.3 1 MET B CA 1
ATOM 741 C C . MET B 1 1 ? 19.516 48.688 35 1 31.3 1 MET B C 1
ATOM 743 O O . MET B 1 1 ? 18.875 47.625 35.156 1 31.3 1 MET B O 1
ATOM 747 N N . THR B 1 2 ? 19.422 49.375 33.875 1 35.09 2 THR B N 1
ATOM 748 C CA . THR B 1 2 ? 18.609 49 32.719 1 35.09 2 THR B CA 1
ATOM 749 C C . THR B 1 2 ? 19.234 47.844 31.953 1 35.09 2 THR B C 1
ATOM 751 O O . THR B 1 2 ? 20.297 47.969 31.359 1 35.09 2 THR B O 1
ATOM 754 N N . ASP B 1 3 ? 19.188 46.531 32.562 1 34.97 3 ASP B N 1
ATOM 755 C CA . ASP B 1 3 ? 19.688 45.219 32.25 1 34.97 3 ASP B CA 1
ATOM 756 C C . ASP B 1 3 ? 19 44.656 31 1 34.97 3 ASP B C 1
ATOM 758 O O . ASP B 1 3 ? 19.125 43.469 30.703 1 34.97 3 ASP B O 1
ATOM 762 N N . LEU B 1 4 ? 18.797 45.469 29.953 1 41.09 4 LEU B N 1
ATOM 763 C CA . LEU B 1 4 ? 18.016 44.875 28.891 1 41.09 4 LEU B CA 1
ATOM 764 C C . LEU B 1 4 ? 18.734 43.688 28.266 1 41.09 4 LEU B C 1
ATOM 766 O O . LEU B 1 4 ? 19.734 43.844 27.562 1 41.09 4 LEU B O 1
ATOM 770 N N . PRO B 1 5 ? 19.094 42.625 29.047 1 41.72 5 PRO B N 1
ATOM 771 C CA . PRO B 1 5 ? 19.859 41.562 28.391 1 41.72 5 PRO B CA 1
ATOM 772 C C . PRO B 1 5 ? 19.094 40.906 27.25 1 41.72 5 PRO B C 1
ATOM 774 O O . PRO B 1 5 ? 17.953 40.469 27.422 1 41.72 5 PRO B O 1
ATOM 777 N N . ILE B 1 6 ? 18.906 41.531 26.094 1 44.69 6 ILE B N 1
ATOM 778 C CA . ILE B 1 6 ? 18.219 40.938 24.953 1 44.69 6 ILE B CA 1
ATOM 779 C C . ILE B 1 6 ? 18.844 39.594 24.609 1 44.69 6 ILE B C 1
ATOM 781 O O . ILE B 1 6 ? 19.953 39.531 24.062 1 44.69 6 ILE B O 1
ATOM 785 N N . THR B 1 7 ? 19.062 38.594 25.562 1 38.88 7 THR B N 1
ATOM 786 C CA . THR B 1 7 ? 19.578 37.312 25.156 1 38.88 7 THR B CA 1
ATOM 787 C C . THR B 1 7 ? 18.672 36.656 24.109 1 38.88 7 THR B C 1
ATOM 789 O O . THR B 1 7 ? 17.469 36.5 24.344 1 38.88 7 THR B O 1
ATOM 792 N N . GLN B 1 8 ? 18.828 36.938 22.797 1 40.19 8 GLN B N 1
ATOM 793 C CA . GLN B 1 8 ? 18.328 36.281 21.594 1 40.19 8 GLN B CA 1
ATOM 794 C C . GLN B 1 8 ? 18.344 34.75 21.719 1 40.19 8 GLN B C 1
ATOM 796 O O . GLN B 1 8 ? 19.422 34.156 21.719 1 40.19 8 GLN B O 1
ATOM 801 N N . THR B 1 9 ? 17.625 34.094 22.703 1 37.5 9 THR B N 1
ATOM 802 C CA . THR B 1 9 ? 17.594 32.656 22.938 1 37.5 9 THR B CA 1
ATOM 803 C C . THR B 1 9 ? 17.141 31.922 21.672 1 37.5 9 THR B C 1
ATOM 805 O O . THR B 1 9 ? 16.203 32.344 21 1 37.5 9 THR B O 1
ATOM 808 N N . HIS B 1 10 ? 17.938 30.906 21.109 1 39.56 10 HIS B N 1
ATOM 809 C CA . HIS B 1 10 ? 18.016 29.844 20.109 1 39.56 10 HIS B CA 1
ATOM 810 C C . HIS B 1 10 ? 16.75 29 20.078 1 39.56 10 HIS B C 1
ATOM 812 O O . HIS B 1 10 ? 16.719 27.938 19.484 1 39.56 10 HIS B O 1
ATOM 818 N N . HIS B 1 11 ? 15.648 29.453 20.828 1 37.69 11 HIS B N 1
ATOM 819 C CA . HIS B 1 11 ? 14.766 28.359 21.219 1 37.69 11 HIS B CA 1
ATOM 820 C C . HIS B 1 11 ? 14.227 27.625 20 1 37.69 11 HIS B C 1
ATOM 822 O O . HIS B 1 11 ? 13.891 26.438 20.078 1 37.69 11 HIS B O 1
ATOM 828 N N . CYS B 1 12 ? 13.695 28.281 18.938 1 44.34 12 CYS B N 1
ATOM 829 C CA . CYS B 1 12 ? 12.547 27.594 18.375 1 44.34 12 CYS B CA 1
ATOM 830 C C . CYS B 1 12 ? 12.977 26.328 17.641 1 44.34 12 CYS B C 1
ATOM 832 O O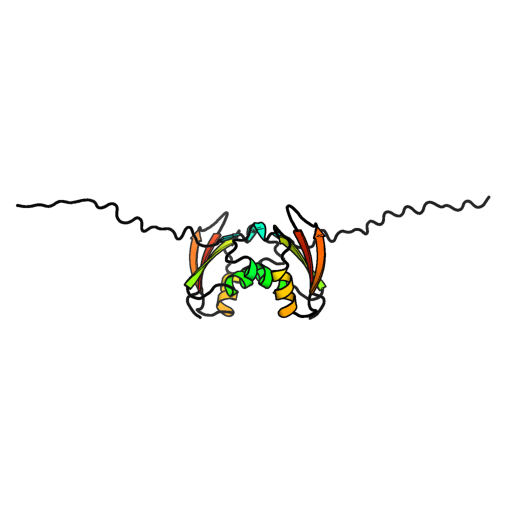 . CYS B 1 12 ? 13.602 26.422 16.578 1 44.34 12 CYS B O 1
ATOM 834 N N . THR B 1 13 ? 13.859 25.547 18.141 1 40 13 THR B N 1
ATOM 835 C CA . THR B 1 13 ? 14.117 24.281 17.453 1 40 13 THR B CA 1
ATOM 836 C C . THR B 1 13 ? 12.805 23.609 17.062 1 40 13 THR B C 1
ATOM 838 O O . THR B 1 13 ? 12.781 22.406 16.781 1 40 13 THR B O 1
ATOM 841 N N . CYS B 1 14 ? 11.648 24.234 17.438 1 43.53 14 CYS B N 1
ATOM 842 C CA . CYS B 1 14 ? 10.453 23.422 17.312 1 43.53 14 CYS B CA 1
ATOM 843 C C . CYS B 1 14 ? 10.297 22.906 15.883 1 43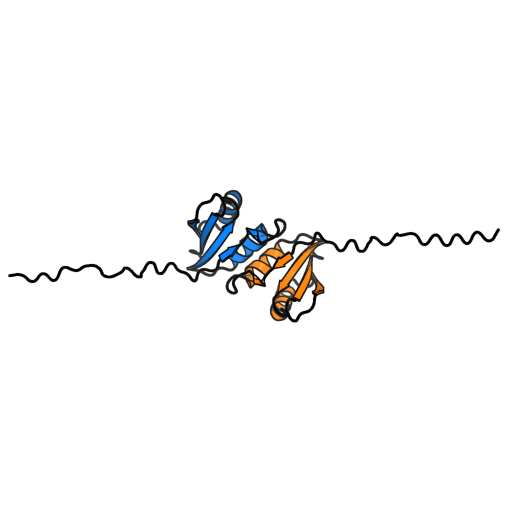.53 14 CYS B C 1
ATOM 845 O O . CYS B 1 14 ? 9.25 22.359 15.531 1 43.53 14 CYS B O 1
ATOM 847 N N . ALA B 1 15 ? 10.852 23.688 15.016 1 41.19 15 ALA B N 1
ATOM 848 C CA . ALA B 1 15 ? 10.359 23.094 13.781 1 41.19 15 ALA B CA 1
ATOM 849 C C . ALA B 1 15 ? 10.57 21.578 13.773 1 41.19 15 ALA B C 1
ATOM 851 O O . ALA B 1 15 ? 11.641 21.109 13.398 1 41.19 15 ALA B O 1
ATOM 852 N N . GLU B 1 16 ? 10.742 20.938 14.891 1 40.75 16 GLU B N 1
ATOM 853 C CA . GLU B 1 16 ? 10.883 19.5 14.719 1 40.75 16 GLU B CA 1
ATOM 854 C C . GLU B 1 16 ? 10.008 18.984 13.578 1 40.75 16 GLU B C 1
ATOM 856 O O . GLU B 1 16 ? 8.781 18.922 13.703 1 40.75 16 GLU B O 1
ATOM 861 N N . GLY B 1 17 ? 10 19.609 12.516 1 39.88 17 GLY B N 1
ATOM 862 C CA . GLY B 1 17 ? 9.398 18.922 11.375 1 39.88 17 GLY B CA 1
ATOM 863 C C . GLY B 1 17 ? 9.297 17.422 11.555 1 39.88 17 GLY B C 1
ATOM 864 O O . GLY B 1 17 ? 10.266 16.781 11.945 1 39.88 17 GLY B O 1
ATOM 865 N N . ASP B 1 18 ? 8.195 16.984 12.164 1 49.53 18 ASP B N 1
ATOM 866 C CA . ASP B 1 18 ? 7.852 15.586 12.406 1 49.53 18 ASP B CA 1
ATOM 867 C C . ASP B 1 18 ? 8.5 14.672 11.367 1 49.53 18 ASP B C 1
ATOM 869 O O . ASP B 1 18 ? 7.996 14.547 10.25 1 49.53 18 ASP B O 1
ATOM 873 N N . THR B 1 19 ? 9.805 14.75 11.086 1 59.62 19 THR B N 1
ATOM 874 C CA . THR B 1 19 ? 10.711 13.922 10.289 1 59.62 19 THR B CA 1
ATOM 875 C C . THR B 1 19 ? 10.352 12.445 10.422 1 59.62 19 THR B C 1
ATOM 877 O O . THR B 1 19 ? 10.594 11.656 9.5 1 59.62 19 THR B O 1
ATOM 880 N N . ASN B 1 20 ? 9.438 12.141 11.328 1 83.62 20 ASN B N 1
ATOM 881 C CA . ASN B 1 20 ? 9.273 10.727 11.625 1 83.62 20 ASN B CA 1
ATOM 882 C C . ASN B 1 20 ? 7.949 10.188 11.094 1 83.62 20 ASN B C 1
ATOM 884 O O . ASN B 1 20 ? 7.582 9.047 11.375 1 83.62 20 ASN B O 1
ATOM 888 N N . THR B 1 21 ? 7.348 11.078 10.203 1 96.62 21 THR B N 1
ATOM 889 C CA . THR B 1 21 ? 6.059 10.609 9.703 1 96.62 21 THR B CA 1
ATOM 890 C C . THR B 1 21 ? 6.246 9.664 8.516 1 96.62 21 THR B C 1
ATOM 892 O O . THR B 1 21 ? 6.895 10.023 7.531 1 96.62 21 THR B O 1
ATOM 895 N N . PRO B 1 22 ? 5.707 8.523 8.625 1 98.31 22 PRO B N 1
ATOM 896 C CA . PRO B 1 22 ? 5.895 7.598 7.504 1 98.31 22 PRO B CA 1
ATOM 897 C C . PRO B 1 22 ? 5.312 8.125 6.195 1 98.31 22 PRO B C 1
ATOM 899 O O . PRO B 1 22 ? 4.25 8.75 6.195 1 98.31 22 PRO B O 1
ATOM 902 N N . GLU B 1 23 ? 6.051 7.84 5.113 1 98.5 23 GLU B N 1
ATOM 903 C CA . GLU B 1 23 ? 5.617 8.258 3.783 1 98.5 23 GLU B CA 1
ATOM 904 C C . GLU B 1 23 ? 5.281 7.051 2.91 1 98.5 23 GLU B C 1
ATOM 906 O O . GLU B 1 23 ? 6.09 6.129 2.777 1 98.5 23 GLU B O 1
ATOM 911 N N . LEU B 1 24 ? 4.082 7.035 2.375 1 98.81 24 LEU B N 1
ATOM 912 C CA . LEU B 1 24 ? 3.715 6.066 1.348 1 98.81 24 LEU B CA 1
ATOM 913 C C . LEU B 1 24 ? 3.867 6.664 -0.046 1 98.81 24 LEU B C 1
ATOM 915 O O . LEU B 1 24 ? 3.102 7.551 -0.432 1 98.81 24 LEU B O 1
ATOM 919 N N . ASP B 1 25 ? 4.871 6.234 -0.756 1 98.69 25 ASP B N 1
ATOM 920 C CA . ASP B 1 25 ? 5.051 6.699 -2.127 1 98.69 25 ASP B CA 1
ATOM 921 C C . ASP B 1 25 ? 4.16 5.918 -3.094 1 98.69 25 ASP B C 1
ATOM 923 O O . ASP B 1 25 ? 4.551 4.859 -3.588 1 98.69 25 ASP B O 1
ATOM 927 N N . ALA B 1 26 ? 3.006 6.543 -3.42 1 98.44 26 ALA B N 1
ATOM 928 C CA . ALA B 1 26 ? 2.016 5.867 -4.254 1 98.44 26 ALA B CA 1
ATOM 929 C C . ALA B 1 26 ? 2.494 5.762 -5.699 1 98.44 26 ALA B C 1
ATOM 931 O O . ALA B 1 26 ? 1.971 4.961 -6.477 1 98.44 26 ALA B O 1
ATOM 932 N N . ARG B 1 27 ? 3.49 6.555 -6.055 1 98 27 ARG B N 1
ATOM 933 C CA . ARG B 1 27 ? 4.004 6.535 -7.422 1 98 27 ARG B CA 1
ATOM 934 C C . ARG B 1 27 ? 4.652 5.195 -7.746 1 98 27 ARG B C 1
ATOM 936 O O . ARG B 1 27 ? 4.699 4.789 -8.906 1 98 27 ARG B O 1
ATOM 943 N N . ALA B 1 28 ? 5.094 4.523 -6.703 1 97.81 28 ALA B N 1
ATOM 944 C CA . ALA B 1 28 ? 5.809 3.262 -6.875 1 97.81 28 ALA B CA 1
ATOM 945 C C . ALA B 1 28 ? 4.844 2.078 -6.844 1 97.81 28 ALA B C 1
ATOM 947 O O . ALA B 1 28 ? 5.25 0.933 -7.059 1 97.81 28 ALA B O 1
ATOM 948 N N . ILE B 1 29 ? 3.555 2.338 -6.59 1 98.44 29 ILE B N 1
ATOM 949 C CA . ILE B 1 29 ? 2.551 1.284 -6.48 1 98.44 29 ILE B CA 1
ATOM 950 C C . ILE B 1 29 ? 1.767 1.179 -7.785 1 98.44 29 ILE B C 1
ATOM 952 O O . ILE B 1 29 ? 1.27 2.184 -8.305 1 98.44 29 ILE B O 1
ATOM 956 N N . PRO B 1 30 ? 1.695 -0.057 -8.312 1 98.31 30 PRO B N 1
ATOM 957 C CA . PRO B 1 30 ? 0.925 -0.22 -9.547 1 98.31 30 PRO B CA 1
ATOM 958 C C . PRO B 1 30 ? -0.505 0.301 -9.422 1 98.31 30 PRO B C 1
ATOM 960 O O . PRO B 1 30 ? -1.142 0.128 -8.383 1 98.31 30 PRO B O 1
ATOM 963 N N . HIS B 1 31 ? -0.971 0.848 -10.523 1 97.38 31 HIS B N 1
ATOM 964 C CA . HIS B 1 31 ? -2.27 1.507 -10.586 1 97.38 31 HIS B CA 1
ATOM 965 C C . HIS B 1 31 ? -3.377 0.595 -10.07 1 97.38 31 HIS B C 1
ATOM 967 O O . HIS B 1 31 ? -4.238 1.031 -9.305 1 97.38 31 HIS B O 1
ATOM 973 N N . ALA B 1 32 ? -3.344 -0.708 -10.359 1 97.44 32 ALA B N 1
ATOM 974 C CA . ALA B 1 32 ? -4.43 -1.647 -10.094 1 97.44 32 ALA B CA 1
ATOM 975 C C . ALA B 1 32 ? -4.625 -1.85 -8.594 1 97.44 32 ALA B C 1
ATOM 977 O O . ALA B 1 32 ? -5.719 -2.209 -8.141 1 97.44 32 ALA B O 1
ATOM 978 N N . ILE B 1 33 ? -3.576 -1.616 -7.785 1 98.38 33 ILE B N 1
ATOM 979 C CA . ILE B 1 33 ? -3.682 -1.924 -6.363 1 98.38 33 ILE B CA 1
ATOM 980 C C . ILE B 1 33 ? -3.41 -0.666 -5.543 1 98.38 33 ILE B C 1
ATOM 982 O O . ILE B 1 33 ? -3.498 -0.689 -4.312 1 98.38 33 ILE B O 1
ATOM 986 N N . ARG B 1 34 ? -3.182 0.461 -6.203 1 98.56 34 ARG B N 1
ATOM 987 C CA . ARG B 1 34 ? -2.715 1.687 -5.562 1 98.56 34 ARG B CA 1
ATOM 988 C C . ARG B 1 34 ? -3.771 2.25 -4.621 1 98.56 34 ARG B C 1
ATOM 990 O O . ARG B 1 34 ? -3.482 2.545 -3.459 1 98.56 34 ARG B O 1
ATOM 997 N N . HIS B 1 35 ? -4.984 2.367 -5.133 1 98.06 35 HIS B N 1
ATOM 998 C CA . HIS B 1 35 ? -6.043 2.951 -4.32 1 98.06 35 HIS B CA 1
ATOM 999 C C . HIS B 1 35 ? -6.305 2.113 -3.072 1 98.06 35 HIS B C 1
ATOM 1001 O O . HIS B 1 35 ? -6.352 2.646 -1.961 1 98.06 35 HIS B O 1
ATOM 1007 N N . ALA B 1 36 ? -6.375 0.847 -3.215 1 98.38 36 ALA B N 1
ATOM 1008 C CA . ALA B 1 36 ? -6.668 -0.056 -2.104 1 98.38 36 ALA B CA 1
ATOM 1009 C C . ALA B 1 36 ? -5.535 -0.057 -1.082 1 98.38 36 ALA B C 1
ATOM 1011 O O . ALA B 1 36 ? -5.781 -0.089 0.126 1 98.38 36 ALA B O 1
ATOM 1012 N N . ALA B 1 37 ? -4.297 0.006 -1.574 1 98.81 37 ALA B N 1
ATOM 1013 C CA . ALA B 1 37 ? -3.145 0.063 -0.675 1 98.81 37 ALA B CA 1
ATOM 1014 C C . ALA B 1 37 ? -3.17 1.336 0.167 1 98.81 37 ALA B C 1
ATOM 1016 O O . ALA B 1 37 ? -2.922 1.294 1.374 1 98.81 37 ALA B O 1
ATOM 1017 N N . ILE B 1 38 ? -3.535 2.441 -0.474 1 98.88 38 ILE B N 1
ATOM 1018 C CA . ILE B 1 38 ? -3.588 3.725 0.217 1 98.88 38 ILE B CA 1
ATOM 1019 C C . ILE B 1 38 ? -4.684 3.693 1.282 1 98.88 38 ILE B C 1
ATOM 1021 O O . ILE B 1 38 ? -4.453 4.09 2.426 1 98.88 38 ILE B O 1
ATOM 1025 N N . LEU B 1 39 ? -5.848 3.188 0.913 1 98.56 39 LEU B N 1
ATOM 1026 C CA . LEU B 1 39 ? -6.961 3.129 1.853 1 98.56 39 LEU B CA 1
ATOM 1027 C C . LEU B 1 39 ? -6.629 2.232 3.039 1 98.56 39 LEU B C 1
ATOM 1029 O O . LEU B 1 39 ? -6.965 2.555 4.18 1 98.56 39 LEU B O 1
ATOM 1033 N N . GLY B 1 40 ? -5.934 1.139 2.775 1 98.5 40 GLY B N 1
ATOM 1034 C CA . GLY B 1 40 ? -5.504 0.264 3.854 1 98.5 40 GLY B CA 1
ATOM 1035 C C . GLY B 1 40 ? -4.535 0.932 4.816 1 98.5 40 GLY B C 1
ATOM 1036 O O . GLY B 1 40 ? -4.672 0.795 6.031 1 98.5 40 GLY B O 1
ATOM 1037 N N . ALA B 1 41 ? -3.588 1.629 4.234 1 98.81 41 ALA B N 1
ATOM 1038 C CA . ALA B 1 41 ? -2.619 2.338 5.066 1 98.81 41 ALA B CA 1
ATOM 1039 C C . ALA B 1 41 ? -3.312 3.354 5.973 1 98.81 41 ALA B C 1
ATOM 1041 O O . ALA B 1 41 ? -3.004 3.443 7.164 1 98.81 41 ALA B O 1
ATOM 1042 N N . LEU B 1 42 ? -4.254 4.059 5.438 1 98.75 42 LEU B N 1
ATOM 1043 C CA . LEU B 1 42 ? -4.992 5.055 6.207 1 98.75 42 LEU B CA 1
ATOM 1044 C C . LEU B 1 42 ? -5.832 4.387 7.293 1 98.75 42 LEU B C 1
ATOM 1046 O O . LEU B 1 42 ? -5.875 4.863 8.43 1 98.75 42 LEU B O 1
ATOM 1050 N N . GLN B 1 43 ? -6.465 3.309 6.926 1 97.75 43 GLN B N 1
ATOM 1051 C CA . GLN B 1 43 ? -7.305 2.59 7.879 1 97.75 43 GLN B CA 1
ATOM 1052 C C . GLN B 1 43 ? -6.488 2.078 9.062 1 97.75 43 GLN B C 1
ATOM 1054 O O . GLN B 1 43 ? -7 1.973 10.172 1 97.75 43 GLN B O 1
ATOM 1059 N N . GLY B 1 44 ? -5.258 1.854 8.789 1 97.69 44 GLY B N 1
ATOM 1060 C CA . GLY B 1 44 ? -4.383 1.292 9.805 1 97.69 44 GLY B CA 1
ATOM 1061 C C . GLY B 1 44 ? -3.871 2.326 10.789 1 97.69 44 GLY B C 1
ATOM 1062 O O . GLY B 1 44 ? -3.307 1.978 11.828 1 97.69 44 GLY B O 1
ATOM 1063 N N . LEU B 1 45 ? -4.09 3.562 10.562 1 98.25 45 LEU B N 1
ATOM 1064 C CA . LEU B 1 45 ? -3.611 4.613 11.453 1 98.25 45 LEU B CA 1
ATOM 1065 C C . LEU B 1 45 ? -4.434 4.656 12.734 1 98.25 45 LEU B C 1
ATOM 1067 O O . LEU B 1 45 ? -5.664 4.645 12.695 1 98.25 45 LEU B O 1
ATOM 1071 N N . GLY B 1 46 ? -3.715 4.684 13.812 1 97.44 46 GLY B N 1
ATOM 1072 C CA . GLY B 1 46 ? -4.375 4.902 15.094 1 97.44 46 GLY B CA 1
ATOM 1073 C C . GLY B 1 46 ? -4.703 6.359 15.344 1 97.44 46 GLY B C 1
ATOM 1074 O O . GLY B 1 46 ? -4.324 7.234 14.562 1 97.44 46 GLY B O 1
ATOM 1075 N N . HIS B 1 47 ? -5.465 6.551 16.422 1 97.38 47 HIS B N 1
ATOM 1076 C CA . HIS B 1 47 ? -5.805 7.918 16.812 1 97.38 47 HIS B CA 1
ATOM 1077 C C . HIS B 1 47 ? -4.551 8.766 16.984 1 97.38 47 HIS B C 1
ATOM 1079 O O . HIS B 1 47 ? -3.578 8.328 17.609 1 97.38 47 HIS B O 1
ATOM 1085 N N . ASN B 1 48 ? -4.434 9.898 16.328 1 97.38 48 ASN B N 1
ATOM 1086 C CA . ASN B 1 48 ? -3.375 10.898 16.375 1 97.38 48 ASN B CA 1
ATOM 1087 C C . ASN B 1 48 ? -2.154 10.469 15.562 1 97.38 48 ASN B C 1
ATOM 1089 O O . ASN B 1 48 ? -1.127 11.148 15.57 1 97.38 48 ASN B O 1
ATOM 1093 N N . GLU B 1 49 ? -2.244 9.375 14.93 1 97.75 49 GLU B N 1
ATOM 1094 C CA . GLU B 1 49 ? -1.157 8.969 14.039 1 97.75 49 GLU B CA 1
ATOM 1095 C C . GLU B 1 49 ? -1.312 9.586 12.656 1 97.75 49 GLU B C 1
ATOM 1097 O O . GLU B 1 49 ? -2.416 9.969 12.258 1 97.75 49 GLU B O 1
ATOM 1102 N N . SER B 1 50 ? -0.155 9.695 11.977 1 98.62 50 SER B N 1
ATOM 1103 C CA . SER B 1 50 ? -0.163 10.375 10.68 1 98.62 50 SER B CA 1
ATOM 1104 C C . SER B 1 50 ? 0.67 9.609 9.656 1 98.62 50 SER B C 1
ATOM 1106 O O . SER B 1 50 ? 1.517 8.789 10.016 1 98.62 50 SER B O 1
ATOM 1108 N N . MET B 1 51 ? 0.389 9.859 8.438 1 98.75 51 MET B N 1
ATOM 1109 C CA . MET B 1 51 ? 1.223 9.453 7.309 1 98.75 51 MET B CA 1
ATOM 1110 C C . MET B 1 51 ? 1.208 10.508 6.207 1 98.75 51 MET B C 1
ATOM 1112 O O . MET B 1 51 ? 0.317 11.359 6.172 1 98.75 51 MET B O 1
ATOM 1116 N N . ILE B 1 52 ? 2.225 10.438 5.398 1 98.81 52 ILE B N 1
ATOM 1117 C CA . ILE B 1 52 ? 2.273 11.289 4.219 1 98.81 52 ILE B CA 1
ATOM 1118 C C . ILE B 1 52 ? 2.074 10.445 2.961 1 98.81 52 ILE B C 1
ATOM 1120 O O . ILE B 1 52 ? 2.719 9.406 2.795 1 98.81 52 ILE B O 1
ATOM 1124 N N . LEU B 1 53 ? 1.108 10.852 2.17 1 98.88 53 LEU B N 1
ATOM 1125 C CA . LEU B 1 53 ? 0.912 10.281 0.841 1 98.88 53 LEU B CA 1
ATOM 1126 C C . LEU B 1 53 ? 1.689 11.07 -0.208 1 98.88 53 LEU B C 1
ATOM 1128 O O . LEU B 1 53 ? 1.58 12.297 -0.277 1 98.88 53 LEU B O 1
ATOM 1132 N N . VAL B 1 54 ? 2.535 10.422 -0.937 1 98.69 54 VAL B N 1
ATOM 1133 C CA . VAL B 1 54 ? 3.209 11.008 -2.092 1 98.69 54 VAL B CA 1
ATOM 1134 C C . VAL B 1 54 ? 2.527 10.547 -3.377 1 98.69 54 VAL B C 1
ATOM 1136 O O . VAL B 1 54 ? 2.469 9.344 -3.658 1 98.69 54 VAL B O 1
ATOM 1139 N N . ALA B 1 55 ? 1.944 11.484 -4.16 1 98.31 55 ALA B N 1
ATOM 1140 C CA . ALA B 1 55 ? 1.199 11.18 -5.379 1 98.31 55 ALA B CA 1
ATOM 1141 C C . ALA B 1 55 ? 1.719 11.992 -6.562 1 98.31 55 ALA B C 1
ATOM 1143 O O . ALA B 1 55 ? 2.273 13.078 -6.379 1 98.31 55 ALA B O 1
ATOM 1144 N N . PRO B 1 56 ? 1.601 11.453 -7.711 1 96.88 56 PRO B N 1
ATOM 1145 C CA . PRO B 1 56 ? 2.115 12.164 -8.883 1 96.88 56 PRO B CA 1
ATOM 1146 C C . PRO B 1 56 ? 1.253 13.367 -9.273 1 96.88 56 PRO B C 1
ATOM 1148 O O . PRO B 1 56 ? 1.684 14.211 -10.062 1 96.88 56 PRO B O 1
ATOM 1151 N N . HIS B 1 57 ? 0.07 13.492 -8.859 1 97.62 57 HIS B N 1
ATOM 1152 C CA . HIS B 1 57 ? -0.853 14.602 -9.055 1 97.62 57 HIS B CA 1
ATOM 1153 C C . HIS B 1 57 ? -1.757 14.789 -7.844 1 97.62 57 HIS B C 1
ATOM 1155 O O . HIS B 1 57 ? -1.72 13.984 -6.91 1 97.62 57 HIS B O 1
ATOM 1161 N N . ASN B 1 58 ? -2.504 15.906 -7.926 1 97.75 58 ASN B N 1
ATOM 1162 C CA . ASN B 1 58 ? -3.441 16.141 -6.832 1 97.75 58 ASN B CA 1
ATOM 1163 C C . ASN B 1 58 ? -4.578 15.125 -6.84 1 97.75 58 ASN B C 1
ATOM 1165 O O . ASN B 1 58 ? -5.383 15.094 -7.773 1 97.75 58 ASN B O 1
ATOM 1169 N N . PRO B 1 59 ? -4.707 14.273 -5.785 1 97.25 59 PRO B N 1
ATOM 1170 C CA . PRO B 1 59 ? -5.656 13.156 -5.805 1 97.25 59 PRO B CA 1
ATOM 1171 C C . PRO B 1 59 ? -7.031 13.547 -5.27 1 97.25 59 PRO B C 1
ATOM 1173 O O . PRO B 1 59 ? -7.527 12.93 -4.324 1 97.25 59 PRO B O 1
ATOM 1176 N N . LEU B 1 60 ? -7.695 14.367 -5.949 1 97.69 60 LEU B N 1
ATOM 1177 C CA . LEU B 1 60 ? -8.938 14.945 -5.457 1 97.69 60 LEU B CA 1
ATOM 1178 C C . LEU B 1 60 ? -10.023 13.883 -5.328 1 97.69 60 LEU B C 1
ATOM 1180 O O . LEU B 1 60 ? -10.719 13.812 -4.312 1 97.69 60 LEU B O 1
ATOM 1184 N N . PRO B 1 61 ? -10.188 13.039 -6.32 1 97.31 61 PRO B N 1
ATOM 1185 C CA . PRO B 1 61 ? -11.203 12 -6.168 1 97.31 61 PRO B CA 1
ATOM 1186 C C . PRO B 1 61 ? -10.938 11.078 -4.977 1 97.31 61 PRO B C 1
ATOM 1188 O O . PRO B 1 61 ? -11.875 10.656 -4.297 1 97.31 61 PRO B O 1
ATOM 1191 N N . LEU B 1 62 ? -9.695 10.781 -4.742 1 97.69 62 LEU B N 1
ATOM 1192 C CA . LEU B 1 62 ? -9.328 9.953 -3.594 1 97.69 62 LEU B CA 1
ATOM 1193 C C . LEU B 1 62 ? -9.68 10.664 -2.289 1 97.69 62 LEU B C 1
ATOM 1195 O O . LEU B 1 62 ? -10.211 10.039 -1.367 1 97.69 62 LEU B O 1
ATOM 1199 N N . LEU B 1 63 ? -9.406 11.922 -2.256 1 98 63 LEU B N 1
ATOM 1200 C CA . LEU B 1 63 ? -9.719 12.688 -1.054 1 98 63 LEU B CA 1
ATOM 1201 C C . LEU B 1 63 ? -11.219 12.695 -0.795 1 98 63 LEU B C 1
ATOM 1203 O O . LEU B 1 63 ? -11.656 12.555 0.349 1 98 63 LEU B O 1
ATOM 1207 N N . ASP B 1 64 ? -11.969 12.844 -1.863 1 97.31 64 ASP B N 1
ATOM 1208 C CA . ASP B 1 64 ? -13.43 12.805 -1.748 1 97.31 64 ASP B CA 1
ATOM 1209 C C . ASP B 1 64 ? -13.898 11.453 -1.229 1 97.31 64 ASP B C 1
ATOM 1211 O O . ASP B 1 64 ? -14.797 11.383 -0.384 1 97.31 64 ASP B O 1
ATOM 1215 N N . GLN B 1 65 ? -13.266 10.375 -1.707 1 97.31 65 GLN B N 1
ATOM 1216 C CA . GLN B 1 65 ? -13.617 9.023 -1.294 1 97.31 65 GLN B CA 1
ATOM 1217 C C . GLN B 1 65 ? -13.328 8.805 0.188 1 97.31 65 GLN B C 1
ATOM 1219 O O . GLN B 1 65 ? -14.164 8.273 0.919 1 97.31 65 GLN B O 1
ATOM 1224 N N . ILE B 1 66 ? -12.25 9.227 0.591 1 97.75 66 ILE B N 1
ATOM 1225 C CA . ILE B 1 66 ? -11.828 9.086 1.98 1 97.75 66 ILE B CA 1
ATOM 1226 C C . ILE B 1 66 ? -12.805 9.82 2.893 1 97.75 66 ILE B C 1
ATOM 1228 O O . ILE B 1 66 ? -13.234 9.281 3.916 1 97.75 66 ILE B O 1
ATOM 1232 N N . ASP B 1 67 ? -13.148 11.016 2.465 1 96.88 67 ASP B N 1
ATOM 1233 C CA . ASP B 1 67 ? -14.078 11.789 3.271 1 96.88 67 ASP B CA 1
ATOM 1234 C C . ASP B 1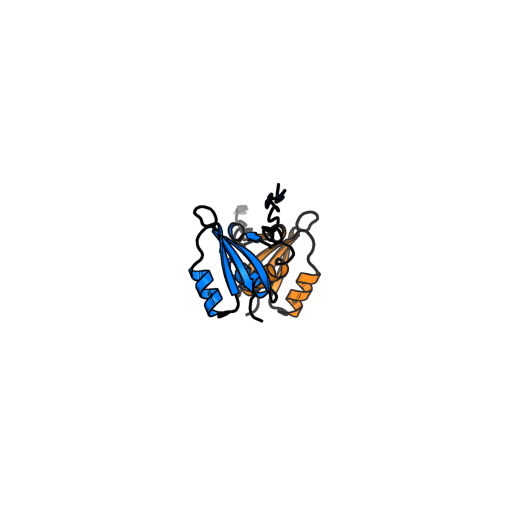 67 ? -15.453 11.125 3.309 1 96.88 67 ASP B C 1
ATOM 1236 O O . ASP B 1 67 ? -16.141 11.172 4.328 1 96.88 67 ASP B O 1
ATOM 1240 N N . SER B 1 68 ? -15.852 10.547 2.236 1 97.31 68 SER B N 1
ATOM 1241 C CA . SER B 1 68 ? -17.141 9.867 2.174 1 97.31 68 SER B CA 1
ATOM 1242 C C . SER B 1 68 ? -17.141 8.617 3.057 1 97.31 68 SER B C 1
ATOM 1244 O O . SER B 1 68 ? -18.156 8.305 3.688 1 97.31 68 SER B O 1
ATOM 1246 N N . MET B 1 69 ? -16.031 7.906 3.143 1 96.62 69 MET B N 1
ATOM 1247 C CA . MET B 1 69 ? -15.93 6.664 3.898 1 96.62 69 MET B CA 1
ATOM 1248 C C . MET B 1 69 ? -15.719 6.941 5.383 1 96.62 69 MET B C 1
ATOM 1250 O O . MET B 1 69 ? -16.266 6.246 6.238 1 96.62 69 MET B O 1
ATOM 1254 N N . TRP B 1 70 ? -14.938 7.949 5.613 1 97.06 70 TRP B N 1
ATOM 1255 C CA . TRP B 1 70 ? -14.562 8.305 6.98 1 97.06 70 TRP B CA 1
ATOM 1256 C C . TRP B 1 70 ? -14.75 9.805 7.219 1 97.06 70 TRP B C 1
ATOM 1258 O O . TRP B 1 70 ? -13.766 10.539 7.359 1 97.06 70 TRP B O 1
ATOM 1268 N N . ARG B 1 71 ? -15.984 10.188 7.363 1 96.75 71 ARG B N 1
ATOM 1269 C CA . ARG B 1 71 ? -16.312 11.602 7.512 1 96.75 71 ARG B CA 1
ATOM 1270 C C . ARG B 1 71 ? -15.711 12.164 8.797 1 96.75 71 ARG B C 1
ATOM 1272 O O . ARG B 1 71 ? -15.914 11.617 9.875 1 96.75 71 ARG B O 1
ATOM 1279 N N . ASP B 1 72 ? -14.859 13.141 8.68 1 96.12 72 ASP B N 1
ATOM 1280 C CA . ASP B 1 72 ? -14.32 13.906 9.805 1 96.12 72 ASP B CA 1
ATOM 1281 C C . ASP B 1 72 ? -13.328 13.07 10.609 1 96.12 72 ASP B C 1
ATOM 1283 O O . ASP B 1 72 ? -13.109 13.328 11.789 1 96.12 72 ASP B O 1
ATOM 1287 N N . VAL B 1 73 ? -12.797 12.07 10.047 1 98 73 VAL B N 1
ATOM 1288 C CA . VAL B 1 73 ? -11.875 11.188 10.758 1 98 73 VAL B CA 1
ATOM 1289 C C . VAL B 1 73 ? -10.438 11.633 10.516 1 98 73 VAL B C 1
ATOM 1291 O O . VAL B 1 73 ? -9.594 11.531 11.406 1 98 73 VAL B O 1
ATOM 1294 N N . PHE B 1 74 ? -10.219 12.141 9.281 1 98.38 74 PHE B N 1
ATOM 1295 C CA . PHE B 1 74 ? -8.859 12.523 8.945 1 98.38 74 PHE B CA 1
ATOM 1296 C C . PHE B 1 74 ? -8.75 14.031 8.758 1 98.38 74 PHE B C 1
ATOM 1298 O O . PHE B 1 74 ? -9.625 14.656 8.156 1 98.38 74 PHE B O 1
ATOM 1305 N N . SER B 1 75 ? -7.664 14.648 9.273 1 98.19 75 SER B N 1
ATOM 1306 C CA . SER B 1 75 ? -7.219 15.984 8.906 1 98.19 75 SER B CA 1
ATOM 1307 C C . SER B 1 75 ? -6.16 15.938 7.812 1 98.19 75 SER B C 1
ATOM 1309 O O . SER B 1 75 ? -5.262 15.094 7.844 1 98.19 75 SER B O 1
ATOM 1311 N N . LEU B 1 76 ? -6.273 16.875 6.906 1 98.06 76 LEU B N 1
ATOM 1312 C CA . LEU B 1 76 ? -5.375 16.891 5.758 1 98.06 76 LEU B CA 1
ATOM 1313 C C . LEU B 1 76 ? -4.512 18.156 5.766 1 98.06 76 LEU B C 1
ATOM 1315 O O . LEU B 1 76 ? -5 19.25 6.07 1 98.06 76 LEU B O 1
ATOM 1319 N N . GLU B 1 77 ? -3.234 17.922 5.477 1 98 77 GLU B N 1
ATOM 1320 C CA . GLU B 1 77 ? -2.299 19.031 5.258 1 98 77 GLU B CA 1
ATOM 1321 C C . GLU B 1 77 ? -1.479 18.797 3.988 1 98 77 GLU B C 1
ATOM 1323 O O . GLU B 1 77 ? -0.811 17.781 3.844 1 98 77 GLU B O 1
ATOM 1328 N N . TYR B 1 78 ? -1.584 19.734 3.072 1 98.12 78 TYR B N 1
ATOM 1329 C CA . TYR B 1 78 ? -0.682 19.719 1.927 1 98.12 78 TYR B CA 1
ATOM 1330 C C . TYR B 1 78 ? 0.722 20.156 2.33 1 98.12 78 TYR B C 1
ATOM 1332 O O . TYR B 1 78 ? 0.954 21.328 2.613 1 98.12 78 TYR B O 1
ATOM 1340 N N . VAL B 1 79 ? 1.648 19.219 2.293 1 97.62 79 VAL B N 1
ATOM 1341 C CA . VAL B 1 79 ? 3.023 19.484 2.711 1 97.62 79 VAL B CA 1
ATOM 1342 C C . VAL B 1 79 ? 3.838 19.984 1.522 1 97.62 79 VAL B C 1
ATOM 1344 O O . VAL B 1 79 ? 4.754 20.797 1.689 1 97.62 79 VAL B O 1
ATOM 1347 N N . GLN B 1 80 ? 3.555 19.438 0.356 1 97.44 80 GLN B N 1
ATOM 1348 C CA . GLN B 1 80 ? 4.176 19.812 -0.909 1 97.44 80 GLN B CA 1
ATOM 1349 C C . GLN B 1 80 ? 3.17 19.75 -2.057 1 97.44 80 GLN B C 1
ATOM 1351 O O . GLN B 1 80 ? 2.396 18.797 -2.156 1 97.44 80 GLN B O 1
ATOM 1356 N N . GLU B 1 81 ? 3.186 20.875 -2.855 1 95.62 81 GLU B N 1
ATOM 1357 C CA . GLU B 1 81 ? 2.314 20.891 -4.027 1 95.62 81 GLU B CA 1
ATOM 1358 C C . GLU B 1 81 ? 3.117 20.703 -5.312 1 95.62 81 GLU B C 1
ATOM 1360 O O . GLU B 1 81 ? 4.246 21.172 -5.418 1 95.62 81 GLU B O 1
ATOM 1365 N N . GLY B 1 82 ? 2.504 20 -6.23 1 89.06 82 GLY B N 1
ATOM 1366 C CA . GLY B 1 82 ? 3.133 19.656 -7.5 1 89.06 82 GLY B CA 1
ATOM 1367 C C . GLY B 1 82 ? 3.895 20.828 -8.109 1 89.06 82 GLY B C 1
ATOM 1368 O O . GLY B 1 82 ? 4.277 21.766 -7.41 1 89.06 82 GLY B O 1
ATOM 1369 N N . PRO B 1 83 ? 4.449 20.484 -9.305 1 92.31 83 PRO B N 1
ATOM 1370 C CA . PRO B 1 83 ? 3.803 19.641 -10.312 1 92.31 83 PRO B CA 1
ATOM 1371 C C . PRO B 1 83 ? 4.324 18.203 -10.297 1 92.31 83 PRO B C 1
ATOM 1373 O O . PRO B 1 83 ? 3.656 17.297 -10.805 1 92.31 83 PRO B O 1
ATOM 1376 N N . ASP B 1 84 ? 5.477 17.891 -9.797 1 93.25 84 ASP B N 1
ATOM 1377 C CA . ASP B 1 84 ? 6.082 16.578 -9.938 1 93.25 84 ASP B CA 1
ATOM 1378 C C . ASP B 1 84 ? 5.551 15.609 -8.883 1 93.25 84 ASP B C 1
ATOM 1380 O O . ASP B 1 84 ? 5.344 14.422 -9.164 1 93.25 84 ASP B O 1
ATOM 1384 N N . ALA B 1 85 ? 5.445 16.094 -7.648 1 96.19 85 ALA B N 1
ATOM 1385 C CA . ALA B 1 85 ? 4.941 15.289 -6.543 1 96.19 85 ALA B CA 1
ATOM 1386 C C . ALA B 1 85 ? 4.074 16.125 -5.605 1 96.19 85 ALA B C 1
ATOM 1388 O O . ALA B 1 85 ? 4.398 17.266 -5.301 1 96.19 85 ALA B O 1
ATOM 1389 N N . TRP B 1 86 ? 2.908 15.586 -5.281 1 98.19 86 TRP B N 1
ATOM 1390 C CA . TRP B 1 86 ? 2.068 16.125 -4.211 1 98.19 86 TRP B CA 1
ATOM 1391 C C . TRP B 1 86 ? 2.25 15.312 -2.93 1 98.19 86 TRP B C 1
ATOM 1393 O O . TRP B 1 86 ? 2.244 14.078 -2.957 1 98.19 86 TRP B O 1
ATOM 1403 N N . LYS B 1 87 ? 2.512 15.945 -1.879 1 98.5 87 LYS B N 1
ATOM 1404 C CA . LYS B 1 87 ? 2.588 15.32 -0.565 1 98.5 87 LYS B CA 1
ATOM 1405 C C . LYS B 1 87 ? 1.482 15.828 0.355 1 98.5 87 LYS B C 1
ATOM 1407 O O . LYS B 1 87 ? 1.349 17.031 0.564 1 98.5 87 LYS B O 1
ATOM 1412 N N . ILE B 1 88 ? 0.682 14.906 0.848 1 98.75 88 ILE B N 1
ATOM 1413 C CA . ILE B 1 88 ? -0.436 15.219 1.73 1 98.75 88 ILE B CA 1
ATOM 1414 C C . ILE B 1 88 ? -0.288 14.453 3.043 1 98.75 88 ILE B C 1
ATOM 1416 O O . ILE B 1 88 ? -0.125 13.227 3.041 1 98.75 88 ILE B O 1
ATOM 1420 N N . ARG B 1 89 ? -0.281 15.18 4.105 1 98.62 89 ARG B N 1
ATOM 1421 C CA . ARG B 1 89 ? -0.295 14.555 5.426 1 98.62 89 ARG B CA 1
ATOM 1422 C C . ARG B 1 89 ? -1.721 14.234 5.863 1 98.62 89 ARG B C 1
ATOM 1424 O O . ARG B 1 89 ? -2.596 15.102 5.824 1 98.62 89 ARG B O 1
ATOM 1431 N N . PHE B 1 90 ? -1.951 13.023 6.152 1 98.75 90 PHE B N 1
ATOM 1432 C CA . PHE B 1 90 ? -3.188 12.578 6.789 1 98.75 90 PHE B CA 1
ATOM 1433 C C . PHE B 1 90 ? -2.971 12.312 8.273 1 98.75 90 PHE B C 1
ATOM 1435 O O . PHE B 1 90 ? -2.045 11.594 8.648 1 98.75 90 PHE B O 1
ATOM 1442 N N . THR B 1 91 ? -3.725 12.906 9.125 1 98.56 91 THR B N 1
ATOM 1443 C CA . THR B 1 91 ? -3.744 12.617 10.555 1 98.56 91 THR B CA 1
ATOM 1444 C C . THR B 1 91 ? -5.121 12.133 10.992 1 98.56 91 THR B C 1
ATOM 1446 O O . THR B 1 91 ? -6.137 12.758 10.68 1 98.56 91 THR B O 1
ATOM 1449 N N . ARG B 1 92 ? -5.094 11 11.633 1 98.5 92 ARG B N 1
ATOM 1450 C CA . ARG B 1 92 ? -6.367 10.547 12.172 1 98.5 92 ARG B CA 1
ATOM 1451 C C . ARG B 1 92 ? -6.73 11.312 13.438 1 98.5 92 ARG B C 1
ATOM 1453 O O . ARG B 1 92 ? -6.047 11.211 14.453 1 98.5 92 ARG B O 1
ATOM 1460 N N . VAL B 1 93 ? -7.836 11.992 13.43 1 97.88 93 VAL B N 1
ATOM 1461 C CA . VAL B 1 93 ? -8.156 12.891 14.531 1 97.88 93 VAL B CA 1
ATOM 1462 C C . VAL B 1 93 ? -9.375 12.367 15.289 1 97.88 93 VAL B C 1
ATOM 1464 O O . VAL B 1 93 ? -9.75 12.922 16.328 1 97.88 93 VAL B O 1
ATOM 1467 N N . ALA B 1 94 ? -10 11.344 14.719 1 93.94 94 ALA B N 1
ATOM 1468 C CA . ALA B 1 94 ? -11.133 10.727 15.398 1 93.94 94 ALA B CA 1
ATOM 1469 C C . ALA B 1 94 ? -10.969 9.211 15.469 1 93.94 94 ALA B C 1
ATOM 1471 O O . ALA B 1 94 ? -10.281 8.617 14.625 1 93.94 94 ALA B O 1
ATOM 1472 N N . ALA B 1 95 ? -11.578 8.672 16.547 1 81.06 95 ALA B N 1
ATOM 1473 C CA . ALA B 1 95 ? -11.477 7.23 16.734 1 81.06 95 ALA B CA 1
ATOM 1474 C C . ALA B 1 95 ? -12.43 6.492 15.797 1 81.06 95 ALA B C 1
ATOM 1476 O O . ALA B 1 95 ? -13.469 7.023 15.414 1 81.06 95 ALA B O 1
#

Sequence (190 aa):
MTDLPITQTHHCTCAEGDTNTPELDARAIPHAIRHAAILGALQGLGHNESMILVAPHNPLPLLDQIDSMWRDVFSLEYVQEGPDAWKIRFTRVAAMTDLPITQTHHCTCAEGDTNTPELDARAIPHAIRHAAILGALQGLGHNESMILVAPHNPLPLLDQIDSMWRDVFSLEYVQEGPDAWKIRFTRVAA

Organism: Propionibacterium freudenreichii subsp. shermanii (strain ATCC 9614 / DSM 4902 / CIP 103027 / NCIMB 8099 / CIRM-BIA1) (NCBI:txid754252)

Foldseek 3Di:
DCPPVDDPPPPCPVCVVCVPAAEDELVPPDPVCSLVVVVVVLVPDDAFHKHKYKDQADPVVSVVVCCVVPPPQWDWDFPDHDNGITIIMITGHDD/DPPPVVPPDPPPPVCVVCVVAAEDELVPPDPVCSLVVVVVVLVPADAFHKHKYKDQADPVVSVVVCCVVPPPQWDWDFPDHDNGITIIMITGHDD

Solvent-accessible surface area (backbone atoms only — not comparable to full-atom values): 10978 Å² total; per-residue (Å²): 135,86,79,68,85,65,90,71,78,71,78,74,67,66,72,57,60,73,81,79,52,43,50,46,59,47,73,74,35,41,76,94,40,30,64,31,19,51,53,18,29,58,68,58,49,47,72,74,31,58,35,29,41,34,29,59,52,86,60,57,70,58,53,52,49,49,41,70,76,39,68,80,25,60,48,80,41,80,78,37,70,58,78,73,46,20,29,36,35,40,30,26,76,39,128,132,88,65,81,71,78,73,84,75,81,65,80,62,66,74,59,62,75,79,79,52,44,50,46,58,48,72,74,34,42,76,93,41,30,65,32,19,52,53,18,28,59,69,58,49,48,72,72,30,56,36,30,42,35,29,59,52,84,58,57,70,58,52,52,48,48,42,70,76,39,66,81,25,60,46,81,41,82,77,37,69,56,80,74,46,19,28,36,33,41,30,25,76,41,129

pLDDT: mean 85.97, std 22.76, range [31.3, 98.88]

Radius of gyration: 23.9 Å; Cα contacts (8 Å, |Δi|>4): 311; chains: 2; bounding box: 37×94×83 Å

InterPro domains:
  IPR018720 Domain of unknown function DUF2249 [PF10006] (23-92)